Protein AF-A0A9X3EPR6-F1 (afdb_monomer_lite)

Organism: NCBI:txid889268

pLDDT: mean 86.5, std 15.73, range [34.09, 97.94]

Radius of gyration: 26.08 Å; chains: 1; bounding box: 44×34×112 Å

Sequence (267 aa):
MKPEPVTHIPGYVLSVGNYILPTGVMHLASSHSVVRFTPPGGDPIALPASPARVALEPTTPPSPEVPNNQLTLRGSRLGGGRLVLRSPLFDTANNQIVVEPADNSAWDILVTSARITARIQPSVDFEGDFRTILPGIYGVSVQVSSQVDLPGGLSKTVTSRSNELAFAVTPFVTDNDPVGVVGDPVSVEVAPGSNLTDPALAGQIEVYVDGLAYEESGAVAPKTFVITDDEHITIRPHFGSGDAGNHPFRLIVRGAEAPPYWIEVAE

Secondary structure (DSSP, 8-state):
-PPPPP--------------------EEEEEEEEEEE--TTS--EEEEESS-EEE----SS--SSPPTTEEEEEEES-TT-EEEEE-TT--STTSEEE--TTT-GGG--EE-SSEEEEE--SEEEETTEEEE--SEEEEEEEEEEEEEEETTTEEEEEEEE---EEEEEE--EEEEPPP-STT--EEEEE-TT--TT-GGGTT-EEEEETTEEEEE-SS--TTEEEE-SSSEEEE--S--TTS-EEEEEEEEETTEEPPPEEEEE--

Structure (mmCIF, N/CA/C/O backbone):
data_AF-A0A9X3EPR6-F1
#
_entry.id   AF-A0A9X3EPR6-F1
#
loop_
_atom_site.group_PDB
_atom_site.id
_atom_site.type_symbol
_atom_site.label_atom_id
_atom_site.label_alt_id
_atom_site.label_comp_id
_atom_site.label_asym_id
_atom_site.label_entity_id
_atom_site.label_seq_id
_atom_site.pdbx_PDB_ins_code
_atom_site.Cartn_x
_atom_site.Cartn_y
_atom_site.Cartn_z
_atom_site.occupancy
_atom_site.B_iso_or_equiv
_atom_site.auth_seq_id
_atom_site.auth_comp_id
_atom_site.auth_asym_id
_atom_site.auth_atom_id
_atom_site.pdbx_PDB_model_num
ATOM 1 N N . MET A 1 1 ? 11.477 16.695 82.357 1.00 46.38 1 MET A N 1
ATOM 2 C CA . MET A 1 1 ? 10.870 16.925 81.028 1.00 46.38 1 MET A CA 1
ATOM 3 C C . MET A 1 1 ? 9.699 15.976 80.877 1.00 46.38 1 MET A C 1
ATOM 5 O O . MET A 1 1 ? 9.866 14.794 81.144 1.00 46.38 1 MET A O 1
ATOM 9 N N . LYS A 1 2 ? 8.516 16.500 80.555 1.00 44.97 2 LYS A N 1
ATOM 10 C CA . LYS A 1 2 ? 7.290 15.720 80.343 1.00 44.97 2 LYS A CA 1
ATOM 11 C C . LYS A 1 2 ? 7.140 15.500 78.824 1.00 44.97 2 LYS A C 1
ATOM 13 O O . LYS A 1 2 ? 7.386 16.468 78.109 1.00 44.97 2 LYS A O 1
ATOM 18 N N . PRO A 1 3 ? 6.803 14.295 78.326 1.00 57.66 3 PRO A N 1
ATOM 19 C CA . PRO A 1 3 ? 6.648 14.066 76.887 1.00 57.66 3 PRO A CA 1
ATOM 20 C C . PRO A 1 3 ? 5.480 14.882 76.316 1.00 57.66 3 PRO A C 1
ATOM 22 O O . PRO A 1 3 ? 4.448 15.013 76.979 1.00 57.66 3 PRO A O 1
ATOM 25 N N . GLU A 1 4 ? 5.642 15.421 75.107 1.00 56.22 4 GLU A N 1
ATOM 26 C CA . GLU A 1 4 ? 4.568 16.105 74.376 1.00 56.22 4 GLU A CA 1
ATOM 27 C C . GLU A 1 4 ? 3.460 15.124 73.944 1.00 56.22 4 GLU A C 1
ATOM 29 O O . GLU A 1 4 ? 3.750 13.960 73.645 1.00 56.22 4 GLU A O 1
ATOM 34 N N . PRO A 1 5 ? 2.185 15.557 73.916 1.00 53.69 5 PRO A N 1
ATOM 35 C CA . PRO A 1 5 ? 1.072 14.697 73.539 1.00 53.69 5 PRO A CA 1
ATOM 36 C C . PRO A 1 5 ? 1.025 14.463 72.022 1.00 53.69 5 PRO A C 1
ATOM 38 O O . PRO A 1 5 ? 1.155 15.386 71.219 1.00 53.69 5 PRO A O 1
ATOM 41 N N . VAL A 1 6 ? 0.781 13.209 71.635 1.00 51.31 6 VAL A N 1
ATOM 42 C CA . VAL A 1 6 ? 0.658 12.776 70.236 1.00 51.31 6 VAL A CA 1
ATOM 43 C C . VAL A 1 6 ? -0.596 13.398 69.612 1.00 51.31 6 VAL A C 1
ATOM 45 O O . VAL A 1 6 ? -1.703 13.169 70.093 1.00 51.31 6 VAL A O 1
ATOM 48 N N . THR A 1 7 ? -0.431 14.198 68.556 1.00 51.88 7 THR A N 1
ATOM 49 C CA . THR A 1 7 ? -1.494 15.057 67.992 1.00 51.88 7 THR A CA 1
ATOM 50 C C . THR A 1 7 ? -2.226 14.462 66.787 1.00 51.88 7 THR A C 1
ATOM 52 O O . THR A 1 7 ? -3.211 15.042 66.340 1.00 51.88 7 THR A O 1
ATOM 55 N N . HIS A 1 8 ? -1.811 13.302 66.269 1.00 40.84 8 HIS A N 1
ATOM 56 C CA . HIS A 1 8 ? -2.464 12.681 65.114 1.00 40.84 8 HIS A CA 1
ATOM 57 C C . HIS A 1 8 ? -2.486 11.154 65.209 1.00 40.84 8 HIS A C 1
ATOM 59 O O . HIS A 1 8 ? -1.453 10.505 65.350 1.00 40.84 8 HIS A O 1
ATOM 65 N N . ILE A 1 9 ? -3.688 10.591 65.084 1.00 47.53 9 ILE A N 1
ATOM 66 C CA . ILE A 1 9 ? -3.913 9.180 64.771 1.00 47.53 9 ILE A CA 1
ATOM 67 C C . ILE A 1 9 ? -4.003 9.105 63.240 1.00 47.53 9 ILE A C 1
ATOM 69 O O . ILE A 1 9 ? -4.878 9.766 62.675 1.00 47.53 9 ILE A O 1
ATOM 73 N N . PRO A 1 10 ? -3.138 8.355 62.534 1.00 42.28 10 PRO A N 1
ATOM 74 C CA . PRO A 1 10 ? -3.348 8.109 61.117 1.00 42.28 10 PRO A CA 1
ATOM 75 C C . PRO A 1 10 ? -4.635 7.294 60.956 1.00 42.28 10 PRO A C 1
ATOM 77 O O . PRO A 1 10 ? -4.745 6.173 61.450 1.00 42.28 10 PRO A O 1
ATOM 80 N N . GLY A 1 11 ? -5.634 7.900 60.314 1.00 38.19 11 GLY A N 1
ATOM 81 C CA . GLY A 1 11 ? -6.899 7.250 60.002 1.00 38.19 11 GLY A CA 1
ATOM 82 C C . GLY A 1 11 ? -6.664 6.017 59.136 1.00 38.19 11 GLY A C 1
ATOM 83 O O . GLY A 1 11 ? -5.928 6.061 58.150 1.00 38.19 11 GLY A O 1
ATOM 84 N N . TYR A 1 12 ? -7.291 4.907 59.513 1.00 38.50 12 TYR A N 1
ATOM 85 C CA . TYR A 1 12 ? -7.296 3.692 58.712 1.00 38.50 12 TYR A CA 1
ATOM 86 C C . TYR A 1 12 ? -7.966 3.978 57.362 1.00 38.50 12 TYR A C 1
ATOM 88 O O . TYR A 1 12 ? -9.132 4.370 57.308 1.00 38.50 12 TYR A O 1
ATOM 96 N N . VAL A 1 13 ? -7.238 3.776 56.264 1.00 38.69 13 VAL A N 1
ATOM 97 C CA . VAL A 1 13 ? -7.816 3.748 54.915 1.00 38.69 13 VAL A CA 1
ATOM 98 C C . VAL A 1 13 ? -8.699 2.499 54.829 1.00 38.69 13 VAL A C 1
ATOM 100 O O . VAL A 1 13 ? -8.196 1.387 54.704 1.00 38.69 13 VAL A O 1
ATOM 103 N N . LEU A 1 14 ? -10.018 2.672 54.958 1.00 42.88 14 LEU A N 1
ATOM 104 C CA . LEU A 1 14 ? -10.984 1.572 55.111 1.00 42.88 14 LEU A CA 1
ATOM 105 C C . LEU A 1 14 ? -11.458 0.911 53.807 1.00 42.88 14 LEU A C 1
ATOM 107 O O . LEU A 1 14 ? -12.239 -0.030 53.868 1.00 42.88 14 LEU A O 1
ATOM 111 N N . SER A 1 15 ? -10.962 1.314 52.639 1.00 34.09 15 SER A N 1
ATOM 112 C CA . SER A 1 15 ? -11.024 0.474 51.438 1.00 34.09 15 SER A CA 1
ATOM 113 C C . SER A 1 15 ? -10.165 1.068 50.331 1.00 34.09 15 SER A C 1
ATOM 115 O O . SER A 1 15 ? -10.449 2.160 49.842 1.00 34.09 15 SER A O 1
ATOM 117 N N . VAL A 1 16 ? -9.167 0.321 49.869 1.00 40.91 16 VAL A N 1
ATOM 118 C CA . VAL A 1 16 ? -8.687 0.459 48.493 1.00 40.91 16 VAL A CA 1
ATOM 119 C C . VAL A 1 16 ? -9.461 -0.581 47.697 1.00 40.91 16 VAL A C 1
ATOM 121 O O . VAL A 1 16 ? -9.129 -1.765 47.711 1.00 40.91 16 VAL A O 1
ATOM 124 N N . GLY A 1 17 ? -10.555 -0.157 47.066 1.00 34.41 17 GLY A N 1
ATOM 125 C CA . GLY A 1 17 ? -11.250 -0.987 46.091 1.00 34.41 17 GLY A CA 1
ATOM 126 C C . GLY A 1 17 ? -10.372 -1.124 44.855 1.00 34.41 17 GLY A C 1
ATOM 127 O O . GLY A 1 17 ? -10.450 -0.299 43.951 1.00 34.41 17 GLY A O 1
ATOM 128 N N . ASN A 1 18 ? -9.513 -2.141 44.821 1.00 34.72 18 ASN A N 1
ATOM 129 C CA . ASN A 1 18 ? -8.855 -2.546 43.587 1.00 34.72 18 ASN A CA 1
ATOM 130 C C . ASN A 1 18 ? -9.886 -3.287 42.734 1.00 34.72 18 ASN A C 1
ATOM 132 O O . ASN A 1 18 ? -10.075 -4.496 42.852 1.00 34.72 18 ASN A O 1
ATOM 136 N N . TYR A 1 19 ? -10.589 -2.537 41.890 1.00 37.09 19 TYR A N 1
ATOM 137 C CA . TYR A 1 19 ? -11.461 -3.104 40.873 1.00 37.09 19 TYR A CA 1
ATOM 138 C C . TYR A 1 19 ? -10.595 -3.595 39.714 1.00 37.09 19 TYR A C 1
ATOM 140 O O . TYR A 1 19 ? -10.314 -2.865 38.767 1.00 37.09 19 TYR A O 1
ATOM 148 N N . ILE A 1 20 ? -10.147 -4.846 39.799 1.00 43.50 20 ILE A N 1
ATOM 149 C CA . ILE A 1 20 ? -9.649 -5.563 38.627 1.00 43.50 20 ILE A CA 1
ATOM 150 C C . ILE A 1 20 ? -10.895 -6.045 37.890 1.00 43.50 20 ILE A C 1
ATOM 152 O O . ILE A 1 20 ? -11.511 -7.025 38.294 1.00 43.50 20 ILE A O 1
ATOM 156 N N . LEU A 1 21 ? -11.299 -5.328 36.844 1.00 43.00 21 LEU A N 1
ATOM 157 C CA . LEU A 1 21 ? -12.261 -5.825 35.864 1.00 43.00 21 LEU A CA 1
ATOM 158 C C . LEU A 1 21 ? -11.505 -6.809 34.961 1.00 43.00 21 LEU A C 1
ATOM 160 O O . LEU A 1 21 ? -10.683 -6.363 34.160 1.00 43.00 21 LEU A O 1
ATOM 164 N N . PRO A 1 22 ? -11.735 -8.133 35.041 1.00 45.69 22 PRO A N 1
ATOM 165 C CA . PRO A 1 22 ? -11.139 -9.069 34.109 1.00 45.69 22 PRO A CA 1
ATOM 166 C C . PRO A 1 22 ? -12.012 -9.090 32.851 1.00 45.69 22 PRO A C 1
ATOM 168 O O . PRO A 1 22 ? -12.604 -10.105 32.484 1.00 45.69 22 PRO A O 1
ATOM 171 N N . THR A 1 23 ? -12.123 -7.954 32.165 1.00 50.91 23 THR A N 1
ATOM 172 C CA . THR A 1 23 ? -12.512 -7.969 30.760 1.00 50.91 23 THR A CA 1
ATOM 173 C C . THR A 1 23 ? -11.327 -8.569 30.022 1.00 50.91 23 THR A C 1
ATOM 175 O O . THR A 1 23 ? -10.346 -7.897 29.729 1.00 50.91 23 THR A O 1
ATOM 178 N N . GLY A 1 24 ? -11.363 -9.891 29.821 1.00 60.66 24 GLY A N 1
ATOM 179 C CA . GLY A 1 24 ? -10.342 -10.605 29.049 1.00 60.66 24 GLY A CA 1
ATOM 180 C C . GLY A 1 24 ? -9.960 -9.805 27.804 1.00 60.66 24 GLY A C 1
ATOM 181 O O . GLY A 1 24 ? -10.825 -9.269 27.107 1.00 60.66 24 GLY A O 1
ATOM 182 N N . VAL A 1 25 ? -8.653 -9.646 27.658 1.00 77.88 25 VAL A N 1
ATOM 183 C CA . VAL A 1 25 ? -8.024 -8.564 26.909 1.00 77.88 25 VAL A CA 1
ATOM 184 C C . VAL A 1 25 ? -8.280 -8.744 25.417 1.00 77.88 25 VAL A C 1
ATOM 186 O O . VAL A 1 25 ? -8.273 -9.870 24.917 1.00 77.88 25 VAL A O 1
ATOM 189 N N . MET A 1 26 ? -8.519 -7.642 24.705 1.00 89.56 26 MET A N 1
ATOM 190 C CA . MET A 1 26 ? -8.584 -7.667 23.244 1.00 89.56 26 MET A CA 1
ATOM 191 C C . MET A 1 26 ? -7.279 -8.219 22.682 1.00 89.56 26 MET A C 1
ATOM 193 O O . MET A 1 26 ? -6.197 -7.778 23.074 1.00 89.56 26 MET A O 1
ATOM 197 N N . HIS A 1 27 ? -7.373 -9.153 21.743 1.00 92.38 27 HIS A N 1
ATOM 198 C CA . HIS A 1 27 ? -6.190 -9.790 21.183 1.00 92.38 27 HIS A CA 1
ATOM 199 C C . HIS A 1 27 ? -6.305 -9.917 19.673 1.00 92.38 27 HIS A C 1
ATOM 201 O O . HIS A 1 27 ? -7.268 -10.495 19.169 1.00 92.38 27 HIS A O 1
ATOM 207 N N . LEU A 1 28 ? -5.300 -9.408 18.967 1.00 94.38 28 LEU A N 1
ATOM 208 C CA . LEU A 1 28 ? -5.100 -9.653 17.549 1.00 94.38 28 LEU A CA 1
ATOM 209 C C . LEU A 1 28 ? -4.194 -10.872 17.383 1.00 94.38 28 LEU A C 1
ATOM 211 O O . LEU A 1 28 ? -3.052 -10.867 17.835 1.00 94.38 28 LEU A O 1
ATOM 215 N N . ALA A 1 29 ? -4.703 -11.900 16.712 1.00 93.31 29 ALA A N 1
ATOM 216 C CA . ALA A 1 29 ? -3.974 -13.136 16.460 1.00 93.31 29 ALA A CA 1
ATOM 217 C C . ALA A 1 29 ? -3.156 -13.072 15.162 1.00 93.31 29 ALA A C 1
ATOM 219 O O . ALA A 1 29 ? -2.089 -13.668 15.080 1.00 93.31 29 ALA A O 1
ATOM 220 N N . SER A 1 30 ? -3.671 -12.406 14.122 1.00 92.75 30 SER A N 1
ATOM 221 C CA . SER A 1 30 ? -3.019 -12.367 12.801 1.00 92.75 30 SER A CA 1
ATOM 222 C C . SER A 1 30 ? -3.568 -11.271 11.884 1.00 92.75 30 SER A C 1
ATOM 224 O O . SER A 1 30 ? -4.735 -10.877 11.995 1.00 92.75 30 SER A O 1
ATOM 226 N N . SER A 1 31 ? -2.727 -10.826 10.946 1.00 96.69 31 SER A N 1
ATOM 227 C CA . SER A 1 31 ? -3.073 -9.948 9.826 1.00 96.69 31 SER A CA 1
ATOM 228 C C . SER A 1 31 ? -3.009 -10.744 8.521 1.00 96.69 31 SER A C 1
ATOM 230 O O . SER A 1 31 ? -2.062 -11.486 8.281 1.00 96.69 31 SER A O 1
ATOM 232 N N . HIS A 1 32 ? -4.045 -10.618 7.697 1.00 95.38 32 HIS A N 1
ATOM 233 C CA . HIS A 1 32 ? -4.184 -11.318 6.426 1.00 95.38 32 HIS A CA 1
ATOM 234 C C . HIS A 1 32 ? -4.584 -10.355 5.311 1.00 95.38 32 HIS A C 1
ATOM 236 O O . HIS A 1 32 ? -5.388 -9.449 5.530 1.00 95.38 32 HIS A O 1
ATOM 242 N N . SER A 1 33 ? -4.091 -10.611 4.109 1.00 94.25 33 SER A N 1
ATOM 243 C CA . SER A 1 33 ? -4.608 -10.042 2.863 1.00 94.25 33 SER A CA 1
ATOM 244 C C . SER A 1 33 ? -4.544 -11.095 1.757 1.00 94.25 33 SER A C 1
ATOM 246 O O . SER A 1 33 ? -4.167 -12.249 1.995 1.00 94.25 33 SER A O 1
ATOM 248 N N . VAL A 1 34 ? -4.939 -10.707 0.549 1.00 91.88 34 VAL A N 1
ATOM 249 C CA . VAL A 1 34 ? -4.752 -11.510 -0.656 1.00 91.88 34 VAL A CA 1
ATOM 250 C C . VAL A 1 34 ? -4.030 -10.643 -1.677 1.00 91.88 34 VAL A C 1
ATOM 252 O O . VAL A 1 34 ? -4.483 -9.536 -1.946 1.00 91.88 34 VAL A O 1
ATOM 255 N N . VAL A 1 35 ? -2.922 -11.152 -2.212 1.00 90.88 35 VAL A N 1
ATOM 256 C CA . VAL A 1 35 ? -2.135 -10.522 -3.273 1.00 90.88 35 VAL A CA 1
ATOM 257 C C . VAL A 1 35 ? -2.545 -11.144 -4.600 1.00 90.88 35 VAL A C 1
ATOM 259 O O . VAL A 1 35 ? -2.424 -12.359 -4.774 1.00 90.88 35 VAL A O 1
ATOM 262 N N . ARG A 1 36 ? -3.036 -10.318 -5.520 1.00 89.50 36 ARG A N 1
ATOM 263 C CA . ARG A 1 36 ? -3.416 -10.707 -6.878 1.00 89.50 36 ARG A CA 1
ATOM 264 C C . ARG A 1 36 ? -2.485 -10.106 -7.900 1.00 89.50 36 ARG A C 1
ATOM 266 O O . ARG A 1 36 ? -2.084 -8.955 -7.759 1.00 89.50 36 AR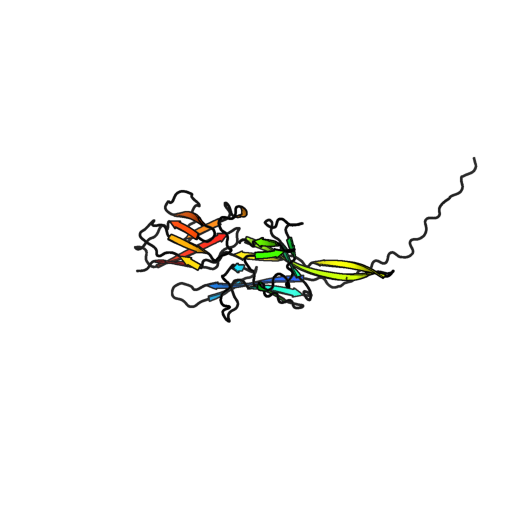G A O 1
ATOM 273 N N . PHE A 1 37 ? -2.201 -10.898 -8.918 1.00 88.88 37 PHE A N 1
ATOM 274 C CA . PHE A 1 37 ? -1.426 -10.510 -10.084 1.00 88.88 37 PHE A CA 1
ATOM 275 C C . PHE A 1 37 ? -1.738 -11.472 -11.231 1.00 88.88 37 PHE A C 1
ATOM 277 O O . PHE A 1 37 ? -2.209 -12.591 -11.004 1.00 88.88 37 PHE A O 1
ATOM 284 N N . THR A 1 38 ? -1.433 -11.051 -12.451 1.00 89.12 38 THR A N 1
ATOM 285 C CA . THR A 1 38 ? -1.567 -11.883 -13.647 1.00 89.12 38 THR A CA 1
ATOM 286 C C . THR A 1 38 ? -0.167 -12.249 -14.126 1.00 89.12 38 THR A C 1
ATOM 288 O O . THR A 1 38 ? 0.596 -11.347 -14.463 1.00 89.12 38 THR A O 1
ATOM 291 N N . PRO A 1 39 ? 0.226 -13.535 -14.103 1.00 89.50 39 PRO A N 1
ATOM 292 C CA . PRO A 1 39 ? 1.483 -13.950 -14.698 1.00 89.50 39 PRO A CA 1
ATOM 293 C C . PRO A 1 39 ? 1.408 -13.832 -16.229 1.00 89.50 39 PRO A C 1
ATOM 295 O O . PRO A 1 39 ? 0.321 -13.968 -16.800 1.00 89.50 39 PRO A O 1
ATOM 298 N N . PRO A 1 40 ? 2.546 -13.671 -16.916 1.00 87.69 40 PRO A N 1
ATOM 299 C CA . PRO A 1 40 ? 2.552 -13.539 -18.363 1.00 87.69 40 PRO A CA 1
ATOM 300 C C . PRO A 1 40 ? 1.973 -14.776 -19.047 1.00 87.69 40 PRO A C 1
ATOM 302 O O . PRO A 1 40 ? 2.349 -15.909 -18.730 1.00 87.69 40 PRO A O 1
ATOM 305 N N . GLY A 1 41 ? 1.044 -14.555 -19.978 1.00 85.56 41 GLY A N 1
ATOM 306 C CA . GLY A 1 41 ? 0.360 -15.622 -20.715 1.00 85.56 41 GLY A CA 1
ATOM 307 C C . GLY A 1 41 ? -0.525 -16.544 -19.863 1.00 85.56 41 GLY A C 1
ATOM 308 O O . GLY A 1 41 ? -0.901 -17.614 -20.342 1.00 85.56 41 GLY A O 1
ATOM 309 N N . GLY A 1 42 ? -0.840 -16.171 -18.616 1.00 87.25 42 GLY A N 1
ATOM 310 C CA . GLY A 1 42 ? -1.665 -16.964 -17.705 1.00 87.25 42 GLY A CA 1
ATOM 311 C C . GLY A 1 42 ? -2.889 -16.222 -17.170 1.00 87.25 42 GLY A C 1
ATOM 312 O O . GLY A 1 42 ? -3.088 -15.035 -17.415 1.00 87.25 42 GLY A O 1
ATOM 313 N N . ASP A 1 43 ? -3.712 -16.948 -16.416 1.00 88.88 43 ASP A N 1
ATOM 314 C CA . ASP A 1 43 ? -4.886 -16.391 -15.743 1.00 88.88 43 ASP A CA 1
ATOM 315 C C . ASP A 1 43 ? -4.500 -15.678 -14.433 1.00 88.88 43 ASP A C 1
ATOM 317 O O . ASP A 1 43 ? -3.513 -16.064 -13.797 1.00 88.88 43 ASP A O 1
ATOM 321 N N . PRO A 1 44 ? -5.291 -14.689 -13.970 1.00 87.25 44 PRO A N 1
ATOM 322 C CA . PRO A 1 44 ? -5.084 -14.040 -12.679 1.00 87.25 44 PRO A CA 1
ATOM 323 C C . PRO A 1 44 ? -4.959 -15.039 -11.518 1.00 87.25 44 PRO A C 1
ATOM 325 O O . PRO A 1 44 ? -5.785 -15.938 -11.342 1.00 87.25 44 PRO A O 1
ATOM 328 N N . ILE A 1 45 ? -3.936 -14.852 -10.682 1.00 87.88 45 ILE A N 1
ATOM 329 C CA . ILE A 1 45 ? -3.656 -15.678 -9.502 1.00 87.88 45 ILE A CA 1
ATOM 330 C C . ILE A 1 45 ? -3.923 -14.859 -8.239 1.00 87.88 45 ILE A C 1
ATOM 332 O O . ILE A 1 45 ? -3.594 -13.679 -8.167 1.00 87.88 45 ILE A O 1
ATOM 336 N N . ALA A 1 46 ? -4.476 -15.504 -7.210 1.00 88.69 46 ALA A N 1
ATOM 337 C CA . ALA A 1 46 ? -4.688 -14.922 -5.888 1.00 88.69 46 ALA A CA 1
ATOM 338 C C . ALA A 1 46 ? -3.927 -15.719 -4.816 1.00 88.69 46 ALA A C 1
ATOM 340 O O . ALA A 1 46 ? -4.224 -16.892 -4.579 1.00 88.69 46 ALA A O 1
ATOM 341 N N . LEU A 1 47 ? -2.970 -15.081 -4.138 1.00 88.81 47 LEU A N 1
ATOM 342 C CA . LEU A 1 47 ? -2.158 -15.698 -3.086 1.00 88.81 47 LEU A CA 1
ATOM 343 C C . LEU A 1 47 ? -2.474 -15.086 -1.711 1.00 88.81 47 LEU A C 1
ATOM 345 O O . LEU A 1 47 ? -2.429 -13.863 -1.562 1.00 88.81 47 LEU A O 1
ATOM 349 N N . PRO A 1 48 ? -2.778 -15.889 -0.674 1.00 91.88 48 PRO A N 1
ATOM 350 C CA . PRO A 1 48 ? -2.945 -15.365 0.678 1.00 91.88 48 PRO A CA 1
ATOM 351 C C . PRO A 1 48 ? -1.601 -14.886 1.247 1.00 91.88 48 PRO A C 1
ATOM 353 O O . PRO A 1 48 ? -0.585 -15.563 1.100 1.00 91.88 48 PRO A O 1
ATOM 356 N N . ALA A 1 49 ? -1.606 -13.756 1.958 1.00 89.62 49 ALA A N 1
ATOM 357 C CA . ALA A 1 49 ? -0.423 -13.203 2.620 1.00 89.62 49 ALA A CA 1
ATOM 358 C C . ALA A 1 49 ? -0.659 -13.004 4.127 1.00 89.62 49 ALA A C 1
ATOM 360 O O . ALA A 1 49 ? -1.695 -12.477 4.537 1.00 89.62 49 ALA A O 1
ATOM 361 N N . SER A 1 50 ? 0.313 -13.433 4.942 1.00 92.75 50 SER A N 1
ATOM 362 C CA . SER A 1 50 ? 0.385 -13.218 6.395 1.00 92.75 50 SER A CA 1
ATOM 363 C C . SER A 1 50 ? 1.864 -13.096 6.811 1.00 92.75 50 SER A C 1
ATOM 365 O O . SER A 1 50 ? 2.576 -14.097 6.708 1.00 92.75 50 SER A O 1
ATOM 367 N N . PRO A 1 51 ? 2.352 -11.936 7.299 1.00 94.25 51 PRO A N 1
ATOM 368 C CA . PRO A 1 51 ? 1.616 -10.691 7.537 1.00 94.25 51 PRO A CA 1
ATOM 369 C C . PRO A 1 51 ? 0.928 -10.138 6.286 1.00 94.25 51 PRO A C 1
ATOM 371 O O . PRO A 1 51 ? 1.348 -10.415 5.162 1.00 94.25 51 PRO A O 1
ATOM 374 N N . ALA A 1 52 ? -0.147 -9.378 6.484 1.00 95.50 52 ALA A N 1
ATOM 375 C CA . ALA A 1 52 ? -0.890 -8.788 5.375 1.00 95.50 52 ALA A CA 1
ATOM 376 C C . ALA A 1 52 ? 0.004 -7.870 4.522 1.00 95.50 52 ALA A C 1
ATOM 378 O O . ALA A 1 52 ? 0.778 -7.079 5.058 1.00 95.50 52 ALA A O 1
ATOM 379 N N . ARG A 1 53 ? -0.151 -7.964 3.202 1.00 95.12 53 ARG A N 1
ATOM 380 C CA . ARG A 1 53 ? 0.403 -7.066 2.179 1.00 95.12 53 ARG A CA 1
ATOM 381 C C . ARG A 1 53 ? -0.770 -6.457 1.421 1.00 95.12 53 ARG A C 1
ATOM 383 O O . ARG A 1 53 ? -1.440 -7.180 0.684 1.00 95.12 53 ARG A O 1
ATOM 390 N N . VAL A 1 54 ? -1.081 -5.194 1.682 1.00 94.81 54 VAL A N 1
ATOM 391 C CA . VAL A 1 54 ? -2.191 -4.482 1.037 1.00 94.81 54 VAL A CA 1
ATOM 392 C C . VAL A 1 54 ? -1.646 -3.470 0.046 1.00 94.81 54 VAL A C 1
ATOM 394 O O . VAL A 1 54 ? -0.866 -2.607 0.432 1.00 94.81 54 VAL A O 1
ATOM 397 N N . ALA A 1 55 ? -2.029 -3.584 -1.218 1.00 93.38 55 ALA A N 1
ATOM 398 C CA . ALA A 1 55 ? -1.558 -2.668 -2.249 1.00 93.38 55 ALA A CA 1
ATOM 399 C C . ALA A 1 55 ? -2.436 -1.417 -2.306 1.00 93.38 55 ALA A C 1
ATOM 401 O O . ALA A 1 55 ? -3.648 -1.520 -2.124 1.00 93.38 55 ALA A O 1
ATOM 402 N N . LEU A 1 56 ? -1.845 -0.256 -2.588 1.00 91.25 56 LEU A N 1
ATOM 403 C CA . LEU A 1 56 ? -2.575 0.984 -2.882 1.00 91.25 56 LEU A CA 1
ATOM 404 C C . LEU A 1 56 ? -3.169 0.943 -4.301 1.00 91.25 56 LEU A C 1
ATOM 406 O O . LEU A 1 56 ? -2.835 1.744 -5.160 1.00 91.25 56 LEU A O 1
ATOM 410 N N . GLU A 1 57 ? -4.018 -0.049 -4.558 1.00 83.75 57 GLU A N 1
ATOM 411 C CA . GLU A 1 57 ? -4.690 -0.257 -5.842 1.00 83.75 57 GLU A CA 1
ATOM 412 C C . GLU A 1 57 ? -5.792 0.805 -6.068 1.00 83.75 57 GLU A C 1
ATOM 414 O O . GLU A 1 57 ? -6.539 1.109 -5.126 1.00 83.75 57 GLU A O 1
ATOM 419 N N . PRO A 1 58 ? -5.956 1.346 -7.294 1.00 68.44 58 PRO A N 1
ATOM 420 C CA . PRO A 1 58 ? -7.028 2.289 -7.609 1.00 68.44 58 PRO A CA 1
ATOM 421 C C . PRO A 1 58 ? -8.401 1.634 -7.401 1.00 68.44 58 PRO A C 1
ATOM 423 O O . PRO A 1 58 ? -8.681 0.551 -7.908 1.00 68.44 58 PRO A O 1
ATOM 426 N N . THR A 1 59 ? -9.295 2.283 -6.655 1.00 62.66 59 THR A N 1
ATOM 427 C CA . THR A 1 59 ? -10.533 1.651 -6.154 1.00 62.66 59 THR A CA 1
ATOM 428 C C . THR A 1 59 ? -11.744 1.737 -7.091 1.00 62.66 59 THR A C 1
ATOM 430 O O . THR A 1 59 ? -12.885 1.573 -6.649 1.00 62.66 59 THR A O 1
ATOM 433 N N . THR A 1 60 ? -11.536 1.939 -8.394 1.00 54.75 60 THR A N 1
ATOM 434 C CA . THR A 1 60 ? -12.629 2.191 -9.348 1.00 54.75 60 THR A CA 1
ATOM 435 C C . THR A 1 60 ? -12.650 1.244 -10.548 1.00 54.75 60 THR A C 1
ATOM 437 O O . THR A 1 60 ? -11.680 1.234 -11.301 1.00 54.75 60 THR A O 1
ATOM 440 N N . PRO A 1 61 ? -13.788 0.565 -10.825 1.00 47.47 61 PRO A N 1
ATOM 441 C CA . PRO A 1 61 ? -14.925 0.260 -9.943 1.00 47.47 61 PRO A CA 1
ATOM 442 C C . PRO A 1 61 ? -14.626 -0.959 -9.049 1.00 47.47 61 PRO A C 1
ATOM 444 O O . PRO A 1 61 ? -13.716 -1.729 -9.350 1.00 47.47 61 PRO A O 1
ATOM 447 N N . PRO A 1 62 ? -15.407 -1.199 -7.978 1.00 43.25 62 PRO A N 1
ATOM 448 C CA . PRO A 1 62 ? -15.270 -2.416 -7.191 1.00 43.25 62 PRO A CA 1
ATOM 449 C C . PRO A 1 62 ? -15.564 -3.627 -8.081 1.00 43.25 62 PRO A C 1
ATOM 451 O O . PRO A 1 62 ? -16.716 -3.908 -8.414 1.00 43.25 62 PRO A O 1
ATOM 454 N N . SER A 1 63 ? -14.512 -4.350 -8.461 1.00 47.62 63 SER A N 1
ATOM 455 C CA . SER A 1 63 ? -14.649 -5.718 -8.944 1.00 47.62 63 SER A CA 1
ATOM 456 C C . SER A 1 63 ? -15.429 -6.523 -7.886 1.00 47.62 63 SER A C 1
ATOM 458 O O . SER A 1 63 ? -15.270 -6.266 -6.688 1.00 47.62 63 SER A O 1
ATOM 460 N N . PRO A 1 64 ? -16.283 -7.492 -8.269 1.00 48.41 64 PRO A N 1
ATOM 461 C CA . PRO A 1 64 ? -16.916 -8.416 -7.317 1.00 48.41 64 PRO A CA 1
ATOM 462 C C . PRO A 1 64 ? -15.896 -9.248 -6.513 1.00 48.41 64 PRO A C 1
ATOM 464 O O . PRO A 1 64 ? -16.265 -9.972 -5.587 1.00 48.41 64 PRO A O 1
ATOM 467 N N . GLU A 1 65 ? -14.617 -9.151 -6.862 1.00 63.19 65 GLU A N 1
ATOM 468 C CA . GLU A 1 65 ? -13.500 -9.799 -6.200 1.00 63.19 65 GLU A CA 1
ATOM 469 C C . GLU A 1 65 ? -12.960 -8.966 -5.024 1.00 63.19 65 GLU A C 1
ATOM 471 O O . GLU A 1 65 ? -13.018 -7.739 -5.002 1.00 63.19 65 GLU A O 1
ATOM 476 N N . VAL A 1 66 ? -12.424 -9.648 -4.007 1.00 65.50 66 VAL A N 1
ATOM 477 C CA . VAL A 1 66 ? -11.720 -8.996 -2.889 1.00 65.50 66 VAL A CA 1
ATOM 478 C C . VAL A 1 66 ? -10.540 -8.187 -3.459 1.00 65.50 66 VAL A C 1
ATOM 480 O O . VAL A 1 66 ? -9.718 -8.787 -4.138 1.00 65.50 66 VAL A O 1
ATOM 483 N N . PRO A 1 67 ? -10.412 -6.876 -3.206 1.00 80.88 67 PRO A N 1
ATOM 484 C CA . PRO A 1 67 ? -9.341 -6.061 -3.788 1.00 80.88 67 PRO A CA 1
ATOM 485 C C . PRO A 1 67 ? -7.982 -6.308 -3.114 1.00 80.88 67 PRO A C 1
ATOM 487 O O . PRO A 1 67 ? -7.919 -6.827 -1.990 1.00 80.88 67 PRO A O 1
ATOM 490 N N . ASN A 1 68 ? -6.884 -5.907 -3.766 1.00 87.62 68 ASN A N 1
ATOM 491 C CA . ASN A 1 68 ? -5.535 -6.014 -3.192 1.00 87.62 68 ASN A CA 1
ATOM 492 C C . ASN A 1 68 ? -5.321 -5.072 -2.003 1.00 87.62 68 ASN A C 1
ATOM 494 O O . ASN A 1 68 ? -4.408 -5.286 -1.206 1.00 87.62 68 ASN A O 1
ATOM 498 N N . ASN A 1 69 ? -6.185 -4.071 -1.827 1.00 91.12 69 ASN A N 1
ATOM 499 C CA . ASN A 1 69 ? -6.138 -3.146 -0.699 1.00 91.12 69 ASN A CA 1
ATOM 500 C C . ASN A 1 69 ? -6.898 -3.632 0.556 1.00 91.12 69 ASN A C 1
ATOM 502 O O . ASN A 1 69 ? -6.971 -2.908 1.552 1.00 91.12 69 ASN A O 1
ATOM 506 N N . GLN A 1 70 ? -7.471 -4.845 0.554 1.00 93.88 70 G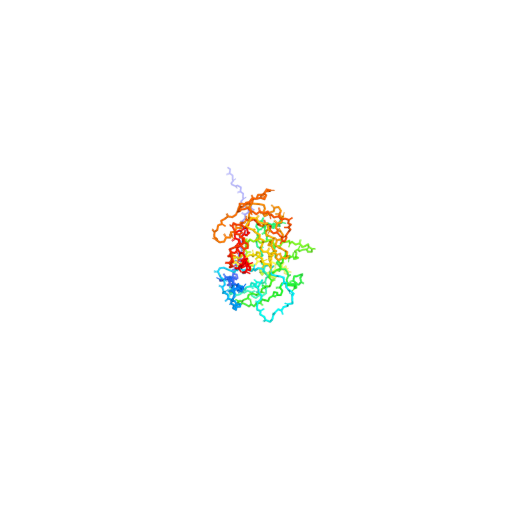LN A N 1
ATOM 507 C CA . GLN A 1 70 ? -8.243 -5.345 1.696 1.00 93.88 70 GLN A CA 1
ATOM 508 C C . GLN A 1 70 ? -7.359 -5.962 2.794 1.00 93.88 70 GLN A C 1
ATOM 510 O O . GLN A 1 70 ? -6.812 -7.060 2.657 1.00 93.88 70 GLN A O 1
ATOM 515 N N . LEU A 1 71 ? -7.332 -5.308 3.955 1.00 96.38 71 LEU A N 1
ATOM 516 C CA . LEU A 1 71 ? -6.789 -5.829 5.206 1.00 96.38 71 LEU A CA 1
ATOM 517 C C . LEU A 1 71 ? -7.853 -6.647 5.949 1.00 96.38 71 LEU A C 1
ATOM 519 O O . LEU A 1 71 ? -8.980 -6.201 6.156 1.00 96.38 71 LEU A O 1
ATOM 523 N N . THR A 1 72 ? -7.487 -7.840 6.414 1.00 97.00 72 THR A N 1
ATOM 524 C CA . THR A 1 72 ? -8.281 -8.646 7.348 1.00 97.00 72 THR A CA 1
ATOM 525 C C . THR A 1 72 ? -7.479 -8.929 8.613 1.00 97.00 72 THR A C 1
ATOM 527 O O . THR A 1 72 ? -6.473 -9.630 8.584 1.00 97.00 72 THR A O 1
ATOM 530 N N . LEU A 1 73 ? -7.975 -8.470 9.756 1.00 97.06 73 LEU A N 1
ATOM 531 C CA . LEU A 1 73 ? -7.444 -8.818 11.070 1.00 97.06 73 LEU A CA 1
ATOM 532 C C . LEU A 1 73 ? -8.318 -9.888 11.712 1.00 97.06 73 LEU A C 1
ATOM 534 O O . LEU A 1 73 ? -9.547 -9.801 11.673 1.00 97.06 73 LEU A O 1
ATOM 538 N N . ARG A 1 74 ? -7.692 -10.892 12.326 1.00 96.38 74 ARG A N 1
ATOM 539 C CA . ARG A 1 74 ? -8.382 -11.933 13.099 1.00 96.38 74 ARG A CA 1
ATOM 540 C C . ARG A 1 74 ? -7.933 -11.878 14.545 1.00 96.38 74 ARG A C 1
ATOM 542 O O . ARG A 1 74 ? -6.754 -11.676 14.826 1.00 96.38 74 ARG A O 1
ATOM 549 N N . GLY A 1 75 ? -8.862 -12.087 15.464 1.00 94.31 75 GLY A N 1
ATOM 550 C CA . GLY A 1 75 ? -8.583 -11.972 16.883 1.00 94.31 75 GLY A CA 1
ATOM 551 C C . GLY A 1 75 ? -9.758 -12.375 17.755 1.00 94.31 75 GLY A C 1
ATOM 552 O O . GLY A 1 75 ? -10.646 -13.111 17.333 1.00 94.31 75 GLY A O 1
ATOM 553 N N . SER A 1 76 ? -9.760 -11.883 18.987 1.00 92.25 76 SER A N 1
ATOM 554 C CA . SER A 1 76 ? -10.873 -12.059 19.910 1.00 92.25 76 SER A CA 1
ATOM 555 C C . SER A 1 76 ? -11.189 -10.763 20.647 1.00 92.25 76 SER A C 1
ATOM 557 O O . SER A 1 76 ? -10.300 -9.973 20.971 1.00 92.25 76 SER A O 1
ATOM 559 N N . ARG A 1 77 ? -12.487 -10.576 20.910 1.00 89.25 77 ARG A N 1
ATOM 560 C CA . ARG A 1 77 ? -13.067 -9.444 21.646 1.00 89.25 77 ARG A CA 1
ATOM 561 C C . ARG A 1 77 ? -12.815 -8.087 20.987 1.00 89.25 77 ARG A C 1
ATOM 563 O O . ARG A 1 77 ? -12.669 -7.090 21.672 1.00 89.25 77 ARG A O 1
ATOM 570 N N . LEU A 1 78 ? -12.815 -8.051 19.657 1.00 90.31 78 LEU A N 1
ATOM 571 C CA . LEU A 1 78 ? -12.563 -6.837 18.869 1.00 90.31 78 LEU A CA 1
ATOM 572 C C . LEU A 1 78 ? -13.807 -5.946 18.684 1.00 90.31 78 LEU A C 1
ATOM 574 O O . LEU A 1 78 ? -13.719 -4.878 18.086 1.00 90.31 78 LEU A O 1
ATOM 578 N N . GLY A 1 79 ? -14.975 -6.391 19.160 1.00 87.62 79 GLY A N 1
ATOM 579 C CA . GLY A 1 79 ? -16.256 -5.723 18.924 1.00 87.62 79 GLY A CA 1
ATOM 580 C C . GLY A 1 79 ? -16.289 -4.301 19.489 1.00 87.62 79 GLY A C 1
ATOM 581 O O . GLY A 1 79 ? -15.865 -4.077 20.619 1.00 87.62 79 GLY A O 1
ATOM 582 N N . GLY A 1 80 ? -16.797 -3.352 18.697 1.00 84.31 80 GLY A N 1
ATOM 583 C CA . GLY A 1 80 ? -16.836 -1.929 19.061 1.00 84.31 80 GLY A CA 1
ATOM 584 C C . GLY A 1 80 ? -15.468 -1.236 19.061 1.00 84.31 80 GLY A C 1
ATOM 585 O O . GLY A 1 80 ? -15.374 -0.078 19.462 1.00 84.31 80 GLY A O 1
ATOM 586 N N . GLY A 1 81 ? -14.408 -1.933 18.641 1.00 88.69 81 GLY A N 1
ATOM 587 C CA . GLY A 1 81 ? -13.064 -1.385 18.545 1.00 88.69 81 GLY A CA 1
ATOM 588 C C . GLY A 1 81 ? -12.841 -0.548 17.293 1.00 88.69 81 GLY A C 1
ATOM 589 O O . GLY A 1 81 ? -13.446 -0.776 16.249 1.00 88.69 81 GLY A O 1
ATOM 590 N N . ARG A 1 82 ? -11.923 0.407 17.411 1.00 93.81 82 ARG A N 1
ATOM 591 C CA . ARG A 1 82 ? -11.411 1.245 16.326 1.00 93.81 82 ARG A CA 1
ATOM 592 C C . ARG A 1 82 ? -10.013 0.789 15.950 1.00 93.81 82 ARG A C 1
ATOM 594 O O . ARG A 1 82 ? -9.244 0.375 16.823 1.00 93.81 82 ARG A O 1
ATOM 601 N N . LEU A 1 83 ? -9.685 0.870 14.666 1.00 96.25 83 LEU A N 1
ATOM 602 C CA . LEU A 1 83 ? -8.329 0.605 14.203 1.00 96.25 83 LEU A CA 1
ATOM 603 C C . LEU A 1 83 ? -7.402 1.721 14.677 1.00 96.25 83 LEU A C 1
ATOM 605 O O . LEU A 1 83 ? -7.745 2.899 14.621 1.00 96.25 83 LEU A O 1
ATOM 609 N N . VAL A 1 84 ? -6.219 1.338 15.134 1.00 96.81 84 VAL A N 1
ATOM 610 C CA . VAL A 1 84 ? -5.127 2.263 15.411 1.00 96.81 84 VAL A CA 1
ATOM 611 C C . VAL A 1 84 ? -3.957 1.868 14.539 1.00 96.81 84 VAL A C 1
ATOM 613 O O . VAL A 1 84 ? -3.421 0.767 14.686 1.00 96.81 84 VAL A O 1
ATOM 616 N N . LEU A 1 85 ? -3.570 2.769 13.648 1.00 97.69 85 LEU A N 1
ATOM 617 C CA . LEU A 1 85 ? -2.404 2.624 12.792 1.00 97.69 85 LEU A CA 1
ATOM 618 C C . LEU A 1 85 ? -1.207 3.278 13.459 1.00 97.69 85 LEU A C 1
ATOM 620 O O . LEU A 1 85 ? -1.343 4.324 14.088 1.00 97.69 85 LEU A O 1
ATOM 624 N N . ARG A 1 86 ? -0.033 2.681 13.292 1.00 97.00 86 ARG A N 1
ATOM 625 C CA . ARG A 1 86 ? 1.236 3.215 13.773 1.00 97.00 86 ARG A CA 1
ATOM 626 C C . ARG A 1 86 ? 2.259 3.202 12.652 1.00 97.00 86 ARG A C 1
ATOM 628 O O . ARG A 1 86 ? 2.449 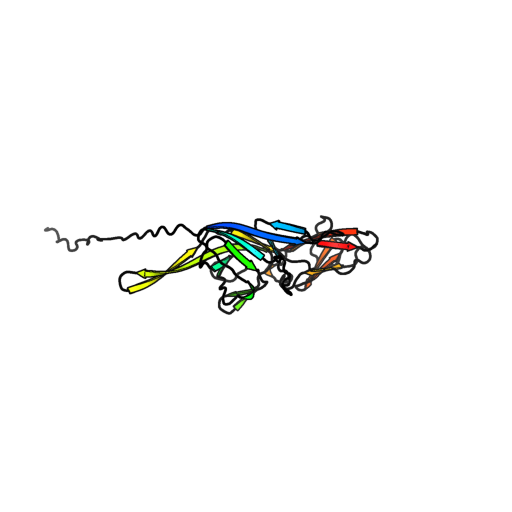2.183 11.994 1.00 97.00 86 ARG A O 1
ATOM 635 N N . SER A 1 87 ? 2.938 4.326 12.475 1.00 96.00 87 SER A N 1
ATOM 636 C CA . SER A 1 87 ? 4.030 4.473 11.519 1.00 96.00 87 SER A CA 1
ATOM 637 C C . SER A 1 87 ? 4.938 5.605 11.963 1.00 96.00 87 SER A C 1
ATOM 639 O O . SER A 1 87 ? 4.413 6.646 12.347 1.00 96.00 87 SER A O 1
ATOM 641 N N . PRO A 1 88 ? 6.272 5.469 11.862 1.00 92.69 88 PRO A N 1
ATOM 642 C CA . PRO A 1 88 ? 7.195 6.562 12.170 1.00 92.69 88 PRO A CA 1
ATOM 643 C C . PRO A 1 88 ? 6.988 7.810 11.296 1.00 92.69 88 PRO A C 1
ATOM 645 O O . PRO A 1 88 ? 7.538 8.852 11.624 1.00 92.69 88 PRO A O 1
ATOM 648 N N . LEU A 1 89 ? 6.213 7.711 10.208 1.00 92.69 89 LEU A N 1
ATOM 649 C CA . LEU A 1 89 ? 5.896 8.829 9.317 1.00 92.69 89 LEU A CA 1
ATOM 650 C C . LEU A 1 89 ? 4.719 9.689 9.796 1.00 92.69 89 LEU A C 1
ATOM 652 O O . LEU A 1 89 ? 4.471 10.751 9.236 1.00 92.69 89 LEU A O 1
ATOM 656 N N . PHE A 1 90 ? 3.964 9.243 10.802 1.00 94.44 90 PHE A N 1
ATOM 657 C CA . PHE A 1 90 ? 2.849 10.028 11.318 1.00 94.44 90 PHE A CA 1
ATOM 658 C C . PHE A 1 90 ? 3.340 11.097 12.288 1.00 94.44 90 PHE A C 1
ATOM 660 O O . PHE A 1 90 ? 3.767 10.771 13.393 1.00 94.44 90 PHE A O 1
ATOM 667 N N . ASP A 1 91 ? 3.172 12.365 11.917 1.00 90.25 91 ASP A N 1
ATOM 668 C CA . ASP A 1 91 ? 3.407 13.513 12.798 1.00 90.25 91 ASP A CA 1
ATOM 669 C C . ASP A 1 91 ? 2.236 13.697 13.782 1.00 90.25 91 ASP A C 1
ATOM 671 O O . ASP A 1 91 ? 1.371 14.558 13.644 1.00 90.25 91 ASP A O 1
ATOM 675 N N . THR A 1 92 ? 2.129 12.768 14.731 1.00 91.31 92 THR A N 1
ATOM 676 C CA . THR A 1 92 ? 1.054 12.696 15.732 1.00 91.31 92 THR A CA 1
ATOM 677 C C . THR A 1 92 ? 1.619 12.241 17.073 1.00 91.31 92 THR A C 1
ATOM 679 O O . THR A 1 92 ? 2.710 11.671 17.158 1.00 91.31 92 THR A O 1
ATOM 682 N N . ALA A 1 93 ? 0.859 12.425 18.154 1.00 87.31 93 ALA A N 1
ATOM 683 C CA . ALA A 1 93 ? 1.266 11.940 19.467 1.00 87.31 93 ALA A CA 1
ATOM 684 C C . ALA A 1 93 ? 1.455 10.409 19.465 1.00 87.31 93 ALA A C 1
ATOM 686 O O . ALA A 1 93 ? 0.489 9.647 19.392 1.00 87.31 93 ALA A O 1
ATOM 687 N N . ASN A 1 94 ? 2.699 9.955 19.646 1.00 88.50 94 ASN A N 1
ATOM 688 C CA . ASN A 1 94 ? 3.116 8.545 19.585 1.00 88.50 94 ASN A CA 1
ATOM 689 C C . ASN A 1 94 ? 3.050 7.909 18.188 1.00 88.50 94 ASN A C 1
ATOM 691 O O . ASN A 1 94 ? 2.950 6.679 18.098 1.00 88.50 94 ASN A O 1
ATOM 695 N N . ASN A 1 95 ? 3.121 8.717 17.125 1.00 95.38 95 ASN A N 1
ATOM 696 C CA . ASN A 1 95 ? 3.219 8.246 15.745 1.00 95.38 95 ASN A CA 1
ATOM 697 C C . ASN A 1 95 ? 2.062 7.304 15.369 1.00 95.38 95 ASN A C 1
ATOM 699 O O . ASN A 1 95 ? 2.268 6.230 14.793 1.00 95.38 95 ASN A O 1
ATOM 703 N N . GLN A 1 96 ? 0.843 7.661 15.784 1.00 95.56 96 GLN A N 1
ATOM 704 C CA . GLN A 1 96 ? -0.335 6.817 15.655 1.00 95.56 96 GLN A CA 1
ATOM 705 C C . GLN A 1 96 ? -1.579 7.605 15.250 1.00 95.56 96 GLN A C 1
ATOM 707 O O . GLN A 1 96 ? -1.810 8.718 15.712 1.00 95.56 96 GLN A O 1
ATOM 712 N N . ILE A 1 97 ? -2.436 6.950 14.480 1.00 96.19 97 ILE A N 1
ATOM 713 C CA . ILE A 1 97 ? -3.723 7.476 14.036 1.00 96.19 97 ILE A CA 1
ATOM 714 C C . ILE A 1 97 ? -4.807 6.511 14.499 1.00 96.19 97 ILE A C 1
ATOM 716 O O . ILE A 1 97 ? -4.741 5.314 14.214 1.00 96.19 97 ILE A O 1
ATOM 720 N N . VAL A 1 98 ? -5.796 7.021 15.233 1.00 95.38 98 VAL A N 1
ATOM 721 C CA . VAL A 1 98 ? -7.014 6.269 15.556 1.00 95.38 98 VAL A CA 1
ATOM 722 C C . VAL A 1 98 ? -8.011 6.537 14.441 1.00 95.38 98 VAL A C 1
ATOM 724 O O . VAL A 1 98 ? -8.471 7.662 14.289 1.00 95.38 98 VAL A O 1
ATOM 727 N N . VAL A 1 99 ? -8.333 5.510 13.663 1.00 95.88 99 VAL A N 1
ATOM 728 C CA . VAL A 1 99 ? -9.222 5.641 12.509 1.00 95.88 99 VAL A CA 1
ATOM 729 C C . VAL A 1 99 ? -10.667 5.648 12.994 1.00 95.88 99 VAL A C 1
ATOM 731 O O . VAL A 1 99 ? -11.138 4.660 13.565 1.00 95.88 99 VAL A O 1
ATOM 734 N N . GLU A 1 100 ? -11.368 6.757 12.769 1.00 94.25 100 GLU A N 1
ATOM 735 C CA . GLU A 1 100 ? -12.813 6.855 12.965 1.00 94.25 100 GLU A CA 1
ATOM 736 C C . GLU A 1 100 ? -13.528 6.387 11.686 1.00 94.25 100 GLU A C 1
ATOM 738 O O . GLU A 1 100 ? -13.372 7.022 10.640 1.00 94.25 100 GLU A O 1
ATOM 743 N N . PRO A 1 101 ? -14.317 5.292 11.724 1.00 92.69 101 PRO A N 1
ATOM 744 C CA . PRO A 1 101 ? -15.003 4.794 10.532 1.00 92.69 101 PRO A CA 1
ATOM 745 C C . PRO A 1 101 ? -15.999 5.783 9.916 1.00 92.69 101 PRO A C 1
ATOM 747 O O . PRO A 1 101 ? -16.235 5.720 8.713 1.00 92.69 101 PRO A O 1
ATOM 750 N N . ALA A 1 102 ? -16.583 6.679 10.720 1.00 92.38 102 ALA A N 1
ATOM 751 C CA . ALA A 1 102 ? -17.531 7.682 10.234 1.00 92.38 102 ALA A CA 1
ATOM 752 C C . ALA A 1 102 ? -16.869 8.692 9.279 1.00 92.38 102 ALA A C 1
ATOM 754 O O . ALA A 1 102 ? -17.440 9.003 8.236 1.00 92.38 102 ALA A O 1
ATOM 755 N N . ASP A 1 103 ? -15.649 9.122 9.602 1.00 94.50 103 ASP A N 1
ATOM 756 C CA . ASP A 1 103 ? -14.885 10.088 8.802 1.00 94.50 103 ASP A CA 1
ATOM 757 C C . ASP A 1 103 ? -14.139 9.397 7.645 1.00 94.50 103 ASP A C 1
ATOM 759 O O . ASP A 1 103 ? -13.831 9.998 6.621 1.00 94.50 103 ASP A O 1
ATOM 763 N N . ASN A 1 104 ? -13.918 8.084 7.759 1.00 94.19 104 ASN A N 1
ATOM 764 C CA . ASN A 1 104 ? -13.166 7.272 6.802 1.00 94.19 104 ASN A CA 1
ATOM 765 C C . ASN A 1 104 ? -14.054 6.246 6.080 1.00 94.19 104 ASN A C 1
ATOM 767 O O . ASN A 1 104 ? -13.696 5.076 5.950 1.00 94.19 104 ASN A O 1
ATOM 771 N N . SER A 1 105 ? -15.222 6.664 5.588 1.00 92.12 105 SER A N 1
ATOM 772 C CA . SER A 1 105 ? -16.200 5.754 4.961 1.00 92.12 105 SER A CA 1
ATOM 773 C C . SER A 1 105 ? -15.647 4.949 3.770 1.00 92.12 105 SER A C 1
ATOM 775 O O . SER A 1 105 ? -16.004 3.783 3.600 1.00 92.12 105 SER A O 1
ATOM 777 N N . ALA A 1 106 ? -14.709 5.514 2.997 1.00 89.62 106 ALA A N 1
ATOM 778 C CA . ALA A 1 106 ? -14.030 4.826 1.892 1.00 89.62 106 ALA A CA 1
ATOM 779 C C . ALA A 1 106 ? -13.188 3.615 2.342 1.00 89.62 106 ALA A C 1
ATOM 781 O O . ALA A 1 106 ? -12.859 2.747 1.530 1.00 89.62 106 ALA A O 1
ATOM 782 N N . TRP A 1 107 ? -12.843 3.536 3.630 1.00 92.62 107 TRP A N 1
ATOM 783 C CA . TRP A 1 107 ? -12.119 2.401 4.191 1.00 92.62 107 TRP A CA 1
ATOM 784 C C . TRP A 1 107 ? -13.009 1.181 4.449 1.00 92.62 107 TRP A C 1
ATOM 786 O O . TRP A 1 107 ? -12.475 0.122 4.770 1.00 92.62 107 TRP A O 1
ATOM 796 N N . ASP A 1 108 ? -14.338 1.297 4.322 1.00 92.31 108 ASP A N 1
ATOM 797 C CA . ASP A 1 108 ? -15.291 0.177 4.433 1.00 92.31 108 ASP A CA 1
ATOM 798 C C . ASP A 1 108 ? -14.994 -0.735 5.645 1.00 92.31 108 ASP A C 1
ATOM 800 O O . ASP A 1 108 ? -14.803 -1.953 5.541 1.00 92.31 108 ASP A O 1
ATOM 804 N N . ILE A 1 109 ? -14.824 -0.104 6.814 1.00 93.94 109 ILE A N 1
ATOM 805 C CA . ILE A 1 109 ? -14.350 -0.785 8.020 1.00 93.94 109 ILE A CA 1
ATOM 806 C C . ILE A 1 109 ? -15.503 -1.572 8.642 1.00 93.94 109 ILE A C 1
ATOM 808 O O . ILE A 1 109 ? -16.453 -1.000 9.175 1.00 93.94 109 ILE A O 1
ATOM 812 N N . LEU A 1 110 ? -15.378 -2.899 8.656 1.00 94.12 110 LEU A N 1
ATOM 813 C CA . LEU A 1 110 ? -16.334 -3.799 9.296 1.00 94.12 110 LEU A CA 1
ATOM 814 C C . LEU A 1 110 ? -15.693 -4.462 10.509 1.00 94.12 110 LEU A C 1
ATOM 816 O O . LEU A 1 110 ? -14.670 -5.139 10.397 1.00 94.12 110 LEU A O 1
ATOM 820 N N . VAL A 1 111 ? -16.325 -4.302 11.670 1.00 94.00 111 VAL A N 1
ATOM 821 C CA . VAL A 1 111 ? -15.828 -4.807 12.954 1.00 94.00 111 VAL A CA 1
ATOM 822 C C . VAL A 1 111 ? -16.805 -5.825 13.529 1.00 94.00 111 VAL A C 1
ATOM 824 O O . VAL A 1 111 ? -17.987 -5.555 13.720 1.00 94.00 111 VAL A O 1
ATOM 827 N N . THR A 1 112 ? -16.289 -7.001 13.865 1.00 94.06 112 THR A N 1
ATOM 828 C CA . THR A 1 112 ? -16.997 -8.047 14.612 1.00 94.06 112 THR A CA 1
ATOM 829 C C . THR A 1 112 ? -16.210 -8.394 15.874 1.00 94.06 112 THR A C 1
ATOM 831 O O . THR A 1 112 ? -15.103 -7.906 16.091 1.00 94.06 112 THR A O 1
ATOM 834 N N . SER A 1 113 ? -16.733 -9.285 16.713 1.00 91.44 113 SER A N 1
ATOM 835 C CA . SER A 1 113 ? -16.018 -9.737 17.911 1.00 91.44 113 SER A CA 1
ATOM 836 C C . SER A 1 113 ? -14.725 -10.512 17.616 1.00 91.44 113 SER A C 1
ATOM 838 O O . SER A 1 113 ? -13.865 -10.571 18.493 1.00 91.44 113 SER A O 1
ATOM 840 N N . ALA A 1 114 ? -14.562 -11.086 16.420 1.00 94.44 114 ALA A N 1
ATOM 841 C CA . ALA A 1 114 ? -13.422 -11.945 16.075 1.00 94.44 114 ALA A CA 1
ATOM 842 C C . ALA A 1 114 ? -12.644 -11.509 14.821 1.00 94.44 114 ALA A C 1
ATOM 844 O O . ALA A 1 114 ? -11.591 -12.069 14.508 1.00 94.44 114 ALA A O 1
ATOM 845 N N . ARG A 1 115 ? -13.158 -10.528 14.075 1.00 95.25 115 ARG A N 1
ATOM 846 C CA . ARG A 1 115 ? -12.607 -10.114 12.783 1.00 95.25 115 ARG A CA 1
ATOM 847 C C . ARG A 1 115 ? -12.824 -8.627 12.547 1.00 95.25 115 ARG A C 1
ATOM 849 O O . ARG A 1 115 ? -13.920 -8.137 12.811 1.00 95.25 115 ARG A O 1
ATOM 856 N N . ILE A 1 116 ? -11.817 -7.969 11.983 1.00 95.88 116 ILE A N 1
ATOM 857 C CA . ILE A 1 116 ? -11.940 -6.642 11.372 1.00 95.88 116 ILE A CA 1
ATOM 858 C C . ILE A 1 116 ? -11.546 -6.750 9.902 1.00 95.88 116 ILE A C 1
ATOM 860 O O . ILE A 1 116 ? -10.566 -7.424 9.581 1.00 95.88 116 ILE A O 1
ATOM 864 N N . THR A 1 117 ? -12.294 -6.110 9.012 1.00 95.94 117 THR A N 1
ATOM 865 C CA . THR A 1 117 ? -11.874 -5.882 7.625 1.00 95.94 117 THR A CA 1
ATOM 866 C C . THR A 1 117 ? -11.850 -4.395 7.331 1.00 95.94 117 THR A C 1
ATOM 868 O O . THR A 1 117 ? -12.713 -3.679 7.824 1.00 95.94 117 THR A O 1
ATOM 871 N N . ALA A 1 118 ? -10.875 -3.949 6.546 1.00 95.00 118 ALA A N 1
ATOM 872 C CA . ALA A 1 118 ? -10.769 -2.573 6.075 1.00 95.00 118 ALA A CA 1
ATOM 873 C C . ALA A 1 118 ? -10.141 -2.552 4.678 1.00 95.00 118 ALA A C 1
ATOM 875 O O . ALA A 1 118 ? -9.233 -3.338 4.404 1.00 95.00 118 ALA A O 1
ATOM 876 N N . ARG A 1 119 ? -10.607 -1.660 3.808 1.00 93.69 119 ARG A N 1
ATOM 877 C CA . ARG A 1 119 ? -9.964 -1.299 2.542 1.00 93.69 119 ARG A CA 1
ATOM 878 C C . ARG A 1 119 ? -9.007 -0.149 2.812 1.00 93.69 119 ARG A C 1
ATOM 880 O O . ARG A 1 119 ? -9.440 0.956 3.111 1.00 93.69 119 ARG A O 1
ATOM 887 N N . ILE A 1 120 ? -7.711 -0.414 2.769 1.00 94.38 120 ILE A N 1
ATOM 888 C CA . ILE A 1 120 ? -6.715 0.627 3.011 1.00 94.38 120 ILE A CA 1
ATOM 889 C C . ILE A 1 120 ? -6.739 1.610 1.839 1.00 94.38 120 ILE A C 1
ATOM 891 O O . ILE A 1 120 ? -6.755 1.196 0.681 1.00 94.38 120 ILE A O 1
ATOM 895 N N . GLN A 1 121 ? -6.771 2.903 2.153 1.00 93.00 121 GLN A N 1
ATOM 896 C CA . GLN A 1 121 ? -6.750 3.981 1.166 1.00 93.00 121 GLN A CA 1
ATOM 897 C C . GLN A 1 121 ? -5.430 4.759 1.257 1.00 93.00 121 GLN A C 1
ATOM 899 O O . GLN A 1 121 ? -4.797 4.747 2.318 1.00 93.00 121 GLN A O 1
ATOM 904 N N . PRO A 1 122 ? -5.046 5.495 0.198 1.00 93.00 122 PRO A N 1
ATOM 905 C CA . PRO A 1 122 ? -3.860 6.355 0.206 1.00 93.00 122 PRO A CA 1
ATOM 906 C C . PRO A 1 122 ? -3.909 7.512 1.210 1.00 93.00 122 PRO A C 1
ATOM 908 O O . PRO A 1 122 ? -2.900 8.169 1.450 1.00 93.00 122 PRO A O 1
ATOM 911 N N . SER A 1 123 ? -5.071 7.785 1.803 1.00 93.56 123 SER A N 1
ATOM 912 C CA . SER A 1 123 ? -5.241 8.819 2.817 1.00 93.56 123 SER A CA 1
ATOM 913 C C . SER A 1 123 ? -6.187 8.377 3.927 1.00 93.56 123 SER A C 1
ATOM 915 O O . SER A 1 123 ? -7.121 7.599 3.709 1.00 93.56 123 SER A O 1
ATOM 917 N N . VAL A 1 124 ? -5.973 8.932 5.114 1.00 95.00 124 VAL A N 1
ATOM 918 C CA . VAL A 1 124 ? -6.847 8.788 6.280 1.00 95.00 124 VAL A CA 1
ATOM 919 C C . VAL A 1 124 ? -7.213 10.175 6.802 1.00 95.00 124 VAL A C 1
ATOM 921 O O . VAL A 1 124 ? -6.337 11.031 6.923 1.00 95.00 124 VAL A O 1
ATOM 924 N N . ASP A 1 125 ? -8.492 10.404 7.085 1.00 95.19 125 ASP A N 1
ATOM 925 C CA . ASP A 1 125 ? -8.942 11.570 7.846 1.00 95.19 125 ASP A CA 1
ATOM 926 C C . ASP A 1 125 ? -8.664 11.314 9.330 1.00 95.19 125 ASP A C 1
ATOM 928 O O . ASP A 1 125 ? -9.100 10.303 9.902 1.00 95.19 125 ASP A O 1
ATOM 932 N N . PHE A 1 126 ? -7.895 12.213 9.934 1.00 94.56 126 PHE A N 1
ATOM 933 C CA . PHE A 1 126 ? -7.591 12.216 11.350 1.00 94.56 126 PHE A CA 1
ATOM 934 C C . PHE A 1 126 ? -7.809 13.617 11.921 1.00 94.56 126 PHE A C 1
ATOM 936 O O . PHE A 1 126 ? -7.057 14.543 11.626 1.00 94.56 126 PHE A O 1
ATOM 943 N N . GLU A 1 127 ? -8.828 13.744 12.774 1.00 90.81 127 GLU A N 1
ATOM 944 C CA . GLU A 1 127 ? -9.197 14.998 13.448 1.00 90.81 127 GLU A CA 1
ATOM 945 C C . GLU A 1 127 ? -9.548 16.147 12.477 1.00 90.81 127 GLU A C 1
ATOM 947 O O . GLU A 1 127 ? -9.392 17.318 12.819 1.00 90.81 127 GLU A O 1
ATOM 952 N N . GLY A 1 128 ? -10.071 15.822 11.286 1.00 90.56 128 GLY A N 1
ATOM 953 C CA . GLY A 1 128 ? -10.475 16.792 10.265 1.00 90.56 128 GLY A CA 1
ATOM 954 C C . GLY A 1 128 ? -9.371 17.158 9.272 1.00 90.56 128 GLY A C 1
ATOM 955 O O . GLY A 1 128 ? -9.615 17.960 8.370 1.00 90.56 128 GLY A O 1
ATOM 956 N N . ASP A 1 129 ? -8.182 16.564 9.412 1.00 92.12 129 ASP A N 1
ATOM 957 C CA . ASP A 1 129 ? -7.093 16.696 8.454 1.00 92.12 129 ASP A CA 1
ATOM 958 C C . ASP A 1 129 ? -6.799 15.368 7.750 1.00 92.12 129 ASP A C 1
ATOM 960 O O . ASP A 1 129 ? -6.693 14.309 8.374 1.00 92.12 129 ASP A O 1
ATOM 964 N N . PHE A 1 130 ? -6.508 15.437 6.451 1.00 92.12 130 PHE A N 1
ATOM 965 C CA . PHE A 1 130 ? -6.015 14.279 5.714 1.00 92.12 130 PHE A CA 1
ATOM 966 C C . PHE A 1 130 ? -4.530 14.023 5.992 1.00 92.12 130 PHE A C 1
ATOM 968 O O . PHE A 1 130 ? -3.690 14.929 5.988 1.00 92.12 130 PHE A O 1
ATOM 975 N N . ARG A 1 131 ? -4.200 12.751 6.214 1.00 93.56 131 ARG A N 1
ATOM 976 C CA . ARG A 1 131 ? -2.833 12.238 6.335 1.00 93.56 131 ARG A CA 1
ATOM 977 C C . ARG A 1 131 ? -2.589 11.205 5.242 1.00 93.56 131 ARG A C 1
ATOM 979 O O . ARG A 1 131 ? -3.387 10.283 5.078 1.00 93.56 131 ARG A O 1
ATOM 986 N N . THR A 1 132 ? -1.481 11.348 4.523 1.00 93.50 132 THR A N 1
ATOM 987 C CA . THR A 1 132 ? -1.079 10.410 3.469 1.00 93.50 132 THR A CA 1
ATOM 988 C C . THR A 1 132 ? -0.584 9.096 4.072 1.00 93.50 132 THR A C 1
ATOM 990 O O . THR A 1 132 ? 0.179 9.074 5.042 1.00 93.50 132 THR A O 1
ATOM 993 N N . ILE A 1 133 ? -1.015 7.983 3.488 1.00 95.25 133 ILE A N 1
ATOM 994 C CA . ILE A 1 133 ? -0.525 6.638 3.770 1.00 95.25 133 ILE A CA 1
ATOM 995 C C . ILE A 1 133 ? 0.456 6.267 2.661 1.00 95.25 133 ILE A C 1
ATOM 997 O O . ILE A 1 133 ? 0.055 5.858 1.578 1.00 95.25 133 ILE A O 1
ATOM 1001 N N . LEU A 1 134 ? 1.746 6.412 2.946 1.00 96.50 134 LEU A N 1
ATOM 1002 C CA . LEU A 1 134 ? 2.813 6.037 2.023 1.00 96.50 134 LEU A CA 1
ATOM 1003 C C . LEU A 1 134 ? 3.094 4.528 2.086 1.00 96.50 134 LEU A C 1
ATOM 1005 O O . LEU A 1 134 ? 2.877 3.903 3.129 1.00 96.50 134 LEU A O 1
ATOM 1009 N N . PRO A 1 135 ? 3.649 3.918 1.030 1.00 97.44 135 PRO A N 1
ATOM 1010 C CA . PRO A 1 135 ? 4.096 2.538 1.113 1.00 97.44 135 PRO A CA 1
ATOM 1011 C C . PRO A 1 135 ? 5.131 2.291 2.231 1.00 97.44 135 PRO A C 1
ATOM 1013 O O . PRO A 1 135 ? 5.960 3.139 2.588 1.00 97.44 135 PRO A O 1
ATOM 1016 N N . GLY A 1 136 ? 5.071 1.099 2.820 1.00 96.94 136 GLY A N 1
ATOM 1017 C CA . GLY A 1 136 ? 5.985 0.621 3.853 1.00 96.94 136 GLY A CA 1
ATOM 1018 C C . GLY A 1 136 ? 5.311 -0.258 4.904 1.00 96.94 136 GLY A C 1
ATOM 1019 O O . GLY A 1 136 ? 4.177 -0.713 4.752 1.00 96.94 136 GLY A O 1
ATOM 1020 N N . ILE A 1 137 ? 6.031 -0.516 5.995 1.00 96.19 137 ILE A N 1
ATOM 1021 C CA . ILE A 1 137 ? 5.553 -1.357 7.099 1.00 96.19 137 ILE A CA 1
ATOM 1022 C C . ILE A 1 137 ? 4.847 -0.513 8.165 1.00 96.19 137 ILE A C 1
ATOM 1024 O O . ILE A 1 137 ? 5.375 0.502 8.624 1.00 96.19 137 ILE A O 1
ATOM 1028 N N . TYR A 1 138 ? 3.671 -0.976 8.583 1.00 97.69 138 TYR A N 1
ATOM 1029 C CA . TYR A 1 138 ? 2.803 -0.340 9.568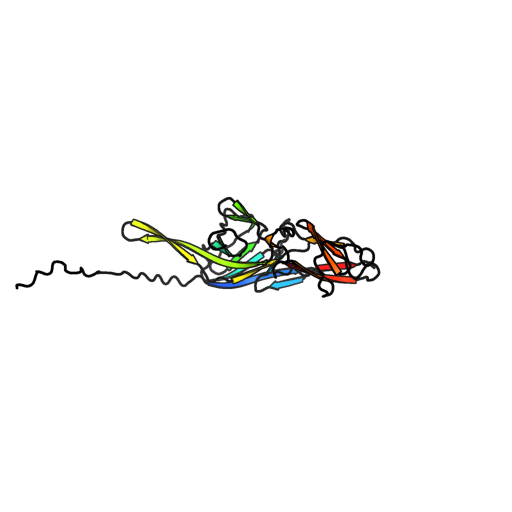 1.00 97.69 138 TYR A CA 1
ATOM 1030 C C . TYR A 1 138 ? 2.506 -1.286 10.729 1.00 97.69 138 TYR A C 1
ATOM 1032 O O . TYR A 1 138 ? 2.352 -2.498 10.557 1.00 97.69 138 TYR A O 1
ATOM 1040 N N . GLY A 1 139 ? 2.370 -0.707 11.919 1.00 97.75 139 GLY A N 1
ATOM 1041 C CA . GLY A 1 139 ? 1.751 -1.362 13.063 1.00 97.75 139 GLY A CA 1
ATOM 1042 C C . GLY A 1 139 ? 0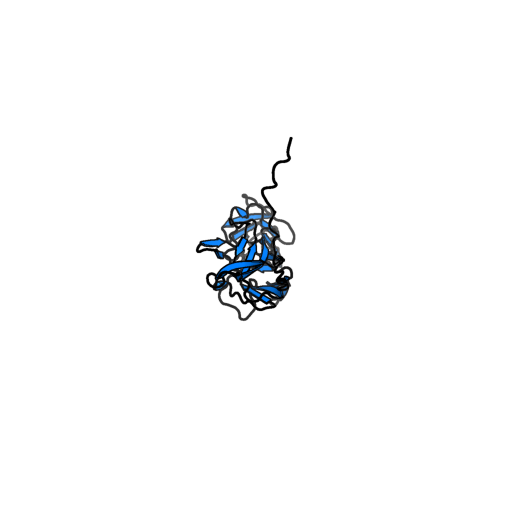.239 -1.151 13.038 1.00 97.75 139 GLY A C 1
ATOM 1043 O O . GLY A 1 139 ? -0.241 -0.065 12.711 1.00 97.75 139 GLY A O 1
ATOM 1044 N N . VAL A 1 140 ? -0.526 -2.173 13.409 1.00 97.62 140 VAL A N 1
ATOM 1045 C CA . VAL A 1 140 ? -1.973 -2.078 13.609 1.00 97.62 140 VAL A CA 1
ATOM 1046 C C . VAL A 1 140 ? -2.378 -2.683 14.943 1.00 97.62 140 VAL A C 1
ATOM 1048 O O . VAL A 1 140 ? -1.942 -3.770 15.322 1.00 97.62 140 VAL A O 1
ATOM 1051 N N . SER A 1 141 ? -3.234 -1.971 15.665 1.00 96.88 141 SER A N 1
ATOM 1052 C CA . SER A 1 141 ? -3.863 -2.435 16.901 1.00 96.88 141 SER A CA 1
ATOM 1053 C C . SER A 1 141 ? -5.335 -2.029 16.935 1.00 96.88 141 SER A C 1
ATOM 1055 O O . SER A 1 141 ? -5.807 -1.286 16.074 1.00 96.88 141 SER A O 1
ATOM 1057 N N . VAL A 1 142 ? -6.079 -2.542 17.912 1.00 95.44 142 VAL A N 1
ATOM 1058 C CA . VAL A 1 142 ? -7.490 -2.206 18.123 1.00 95.44 142 VAL A CA 1
ATOM 1059 C C . VAL A 1 142 ? -7.639 -1.510 19.462 1.00 95.44 142 VAL A C 1
ATOM 1061 O O . VAL A 1 142 ? -7.119 -1.983 20.474 1.00 95.44 142 VAL A O 1
ATOM 1064 N N . GLN A 1 143 ? -8.360 -0.393 19.467 1.00 94.31 143 GLN A N 1
ATOM 1065 C CA . GLN A 1 143 ? -8.641 0.398 20.656 1.00 94.31 143 GLN A CA 1
ATOM 1066 C C . GLN A 1 143 ? -10.144 0.462 20.919 1.00 94.31 143 GLN A C 1
ATOM 1068 O O . GLN A 1 143 ? -10.926 0.741 20.016 1.00 94.31 143 GLN A O 1
ATOM 1073 N N . VAL A 1 144 ? -10.541 0.251 22.171 1.00 90.06 144 VAL A N 1
ATOM 1074 C CA . VAL A 1 144 ? -11.916 0.437 22.648 1.00 90.06 144 VAL A CA 1
ATOM 1075 C C . VAL A 1 144 ? -11.885 1.461 23.768 1.00 90.06 144 VAL A C 1
ATOM 1077 O O . VAL A 1 144 ? -11.078 1.353 24.694 1.00 90.06 144 VAL A O 1
ATOM 1080 N N . SER A 1 145 ? -12.779 2.438 23.689 1.00 86.62 145 SER A N 1
ATOM 1081 C CA . SER A 1 145 ? -13.013 3.404 24.755 1.00 86.62 145 SER A CA 1
ATOM 1082 C C . SER A 1 145 ? -14.380 3.132 25.367 1.00 86.62 145 SER A C 1
ATOM 1084 O O . SER A 1 145 ? -15.387 3.100 24.667 1.00 86.62 145 SER A O 1
ATOM 1086 N N . SER A 1 146 ? -14.410 2.908 26.677 1.00 83.06 146 SER A N 1
ATOM 1087 C CA . SER A 1 146 ? -15.632 2.678 27.446 1.00 83.06 146 SER A CA 1
ATOM 1088 C C . SER A 1 146 ? -15.765 3.735 28.529 1.00 83.06 146 SER A C 1
ATOM 1090 O O . SER A 1 146 ? -14.803 3.999 29.252 1.00 83.06 146 SER A O 1
ATOM 1092 N N . GLN A 1 147 ? -16.954 4.306 28.676 1.00 83.81 147 GLN A N 1
ATOM 1093 C CA . GLN A 1 147 ? -17.272 5.170 29.804 1.00 83.81 147 GLN A CA 1
ATOM 1094 C C . GLN A 1 147 ? -17.648 4.295 31.003 1.00 83.81 147 GLN A C 1
ATOM 1096 O O . GLN A 1 147 ? -18.487 3.403 30.893 1.00 83.81 147 GLN A O 1
ATOM 1101 N N . VAL A 1 148 ? -16.976 4.508 32.129 1.00 82.88 148 VAL A N 1
ATOM 1102 C CA . VAL A 1 148 ? -17.213 3.793 33.382 1.00 82.88 148 VAL A CA 1
ATOM 1103 C C . VAL A 1 148 ? -17.719 4.795 34.403 1.00 82.88 148 VAL A C 1
ATOM 1105 O O . VAL A 1 148 ? -17.026 5.767 34.711 1.00 82.88 148 VAL A O 1
ATOM 1108 N N . ASP A 1 149 ? -18.909 4.548 34.938 1.00 86.38 149 ASP A N 1
ATOM 1109 C CA . ASP A 1 149 ? -19.446 5.337 36.038 1.00 86.38 149 ASP A CA 1
ATOM 1110 C C . ASP A 1 149 ? -18.725 4.975 37.339 1.00 86.38 149 ASP A C 1
ATOM 1112 O O . ASP A 1 149 ? -18.571 3.810 37.713 1.00 86.38 149 ASP A O 1
ATOM 1116 N N . LEU A 1 150 ? -18.247 6.003 38.023 1.00 83.38 150 LEU A N 1
ATOM 1117 C CA . LEU A 1 150 ? -17.570 5.934 39.303 1.00 83.38 150 LEU A CA 1
ATOM 1118 C C . LEU A 1 150 ? -18.552 6.286 40.432 1.00 83.38 150 LEU A C 1
ATOM 1120 O O . LEU A 1 150 ? -19.502 7.053 40.232 1.00 83.38 150 LEU A O 1
ATOM 1124 N N . PRO A 1 151 ? -18.311 5.781 41.656 1.00 82.38 151 PRO A N 1
ATOM 1125 C CA . PRO A 1 151 ? -19.061 6.207 42.830 1.00 82.38 151 PRO A CA 1
ATOM 1126 C C . PRO A 1 151 ? -19.055 7.737 42.968 1.00 82.38 151 PRO A C 1
ATOM 1128 O O . PRO A 1 151 ? -18.012 8.374 42.830 1.00 82.38 151 PRO A O 1
ATOM 1131 N N . GLY A 1 152 ? -20.222 8.323 43.243 1.00 83.75 152 GLY A N 1
ATOM 1132 C CA . GLY A 1 152 ? -20.399 9.780 43.311 1.00 83.75 152 GLY A CA 1
ATOM 1133 C C . GLY A 1 152 ? -20.920 10.431 42.025 1.00 83.75 152 GLY A C 1
ATOM 1134 O O . GLY A 1 152 ? -20.941 11.654 41.948 1.00 83.75 152 GLY A O 1
ATOM 1135 N N . GLY A 1 153 ? -21.349 9.644 41.030 1.00 81.31 153 GLY A N 1
ATOM 1136 C CA . GLY A 1 153 ? -21.961 10.159 39.794 1.00 81.31 153 GLY A CA 1
ATOM 1137 C C . GLY A 1 153 ? -20.959 10.743 38.794 1.00 81.31 153 GLY A C 1
ATOM 1138 O O . GLY A 1 153 ? -21.352 11.400 37.835 1.00 81.31 153 GLY A O 1
ATOM 1139 N N . LEU A 1 154 ? -19.664 10.517 39.019 1.00 81.69 154 LEU A N 1
ATOM 1140 C CA . LEU A 1 154 ? -18.610 10.850 38.066 1.00 81.69 154 LEU A CA 1
ATOM 1141 C C . LEU A 1 154 ? -18.538 9.756 37.005 1.00 81.69 154 LEU A C 1
ATOM 1143 O O . LEU A 1 154 ? -18.736 8.591 37.318 1.00 81.69 154 LEU A O 1
ATOM 1147 N N . SER A 1 155 ? -18.186 10.102 35.773 1.00 83.81 155 SER A N 1
ATOM 1148 C CA . SER A 1 155 ? -17.885 9.117 34.734 1.00 83.81 155 SER A CA 1
ATOM 1149 C C . SER A 1 155 ? -16.447 9.290 34.259 1.00 83.81 155 SER A C 1
ATOM 1151 O O . SER A 1 155 ? -15.914 10.401 34.220 1.00 83.81 155 SER A O 1
ATOM 1153 N N . LYS A 1 156 ? -15.782 8.179 33.943 1.00 85.62 156 LYS A N 1
ATOM 1154 C CA . LYS A 1 156 ? -14.408 8.161 33.442 1.00 85.62 156 LYS A CA 1
ATOM 1155 C C . LYS A 1 156 ? -14.328 7.333 32.174 1.00 85.62 156 LYS A C 1
ATOM 1157 O O . LYS A 1 156 ? -14.710 6.167 32.164 1.00 85.62 156 LYS A O 1
ATOM 1162 N N . THR A 1 157 ? -13.752 7.907 31.127 1.00 85.50 157 THR A N 1
ATOM 1163 C CA . THR A 1 157 ? -13.400 7.149 29.928 1.00 85.50 157 THR A CA 1
ATOM 1164 C C . THR A 1 157 ? -12.157 6.313 30.203 1.00 85.50 157 THR A C 1
ATOM 1166 O O . THR A 1 157 ? -11.102 6.831 30.575 1.00 85.50 157 THR A O 1
ATOM 1169 N N . VAL A 1 158 ? -12.288 5.003 30.033 1.00 85.38 158 VAL A N 1
ATOM 1170 C CA . VAL A 1 158 ? -11.190 4.042 30.078 1.00 85.38 158 VAL A CA 1
ATOM 1171 C C . VAL A 1 158 ? -10.927 3.577 28.658 1.00 85.38 158 VAL A C 1
ATOM 1173 O O . VAL A 1 158 ? -11.836 3.121 27.967 1.00 85.38 158 VAL A O 1
ATOM 1176 N N . THR A 1 159 ? -9.673 3.685 28.234 1.00 87.94 159 THR A N 1
ATOM 1177 C CA . THR A 1 159 ? -9.228 3.226 26.922 1.00 87.94 159 THR A CA 1
ATOM 1178 C C . THR A 1 159 ? -8.407 1.956 27.094 1.00 87.94 159 THR A C 1
ATOM 1180 O O . THR A 1 159 ? -7.429 1.939 27.839 1.00 87.94 159 THR A O 1
ATOM 1183 N N . SER A 1 160 ? -8.809 0.894 26.403 1.00 88.25 160 SER A N 1
ATOM 1184 C CA . SER A 1 160 ? -8.080 -0.371 26.314 1.00 88.25 160 SER A CA 1
ATOM 1185 C C . SER A 1 160 ? -7.565 -0.565 24.891 1.00 88.25 160 SER A C 1
ATOM 1187 O O . SER A 1 160 ? -8.221 -0.151 23.933 1.00 88.25 160 SER A O 1
ATOM 1189 N N . ARG A 1 161 ? -6.397 -1.195 24.745 1.00 91.81 161 ARG A N 1
ATOM 1190 C CA . ARG A 1 161 ? -5.762 -1.477 23.454 1.00 91.81 161 ARG A CA 1
ATOM 1191 C C . ARG A 1 161 ? -5.295 -2.930 23.394 1.00 91.81 161 ARG A C 1
ATOM 1193 O O . ARG A 1 161 ? -4.852 -3.474 24.403 1.00 91.81 161 ARG A O 1
ATOM 1200 N N . SER A 1 162 ? -5.406 -3.549 22.221 1.00 94.56 162 SER A N 1
ATOM 1201 C CA . SER A 1 162 ? -4.858 -4.882 21.952 1.00 94.56 162 SER A CA 1
ATOM 1202 C C . SER A 1 162 ? -3.328 -4.874 21.833 1.00 94.56 162 SER A C 1
ATOM 1204 O O . SER A 1 162 ? -2.688 -3.823 21.826 1.00 94.56 162 SER A O 1
ATOM 1206 N N . ASN A 1 163 ? -2.732 -6.055 21.646 1.00 93.94 163 ASN A N 1
ATOM 1207 C CA . ASN A 1 163 ? -1.394 -6.145 21.058 1.00 93.94 163 ASN A CA 1
ATOM 1208 C C . ASN A 1 163 ? -1.368 -5.540 19.643 1.00 93.94 163 ASN A C 1
ATOM 1210 O O . ASN A 1 163 ? -2.404 -5.408 18.986 1.00 93.94 163 ASN A O 1
ATOM 1214 N N . GLU A 1 164 ? -0.166 -5.199 19.193 1.00 95.44 164 GLU A N 1
ATOM 1215 C CA . GLU A 1 164 ? 0.105 -4.686 17.853 1.00 95.44 164 GLU A CA 1
ATOM 1216 C C . GLU A 1 164 ? 0.534 -5.831 16.926 1.00 95.44 164 GLU A C 1
ATOM 1218 O O . GLU A 1 164 ? 1.227 -6.757 17.357 1.00 95.44 164 GLU A O 1
ATOM 1223 N N . LEU A 1 165 ? 0.109 -5.775 15.666 1.00 95.75 165 LEU A N 1
ATOM 1224 C CA . LEU A 1 165 ? 0.587 -6.634 14.585 1.00 95.75 165 LEU A CA 1
ATOM 1225 C C . LEU A 1 165 ? 1.182 -5.780 13.471 1.00 95.75 165 LEU A C 1
ATOM 1227 O O . LEU A 1 165 ? 0.743 -4.656 13.254 1.00 95.75 165 LEU A O 1
ATOM 1231 N N . ALA A 1 166 ? 2.135 -6.337 12.730 1.00 96.19 166 ALA A N 1
ATOM 1232 C CA . ALA A 1 166 ? 2.649 -5.702 11.526 1.00 96.19 166 ALA A CA 1
ATOM 1233 C C . ALA A 1 166 ? 1.781 -6.035 10.301 1.00 96.19 166 ALA A C 1
ATOM 1235 O O . ALA A 1 166 ? 1.190 -7.119 10.200 1.00 96.19 166 ALA A O 1
ATOM 1236 N N . PHE A 1 167 ? 1.747 -5.111 9.350 1.00 97.50 167 PHE A N 1
ATOM 1237 C CA . PHE A 1 167 ? 1.330 -5.344 7.971 1.00 97.50 167 PHE A CA 1
ATOM 1238 C C . PHE A 1 167 ? 2.086 -4.393 7.036 1.00 97.50 167 PHE A C 1
ATOM 1240 O O . PHE A 1 167 ? 2.649 -3.395 7.482 1.00 97.50 167 PHE A O 1
ATOM 1247 N N . ALA A 1 168 ? 2.127 -4.716 5.750 1.00 97.56 168 ALA A N 1
ATOM 1248 C CA . ALA A 1 168 ? 2.750 -3.894 4.725 1.00 97.56 168 ALA A CA 1
ATOM 1249 C C . ALA A 1 168 ? 1.677 -3.204 3.883 1.00 97.56 168 ALA A C 1
ATOM 1251 O O . ALA A 1 168 ? 0.753 -3.871 3.416 1.00 97.56 168 ALA A O 1
ATOM 1252 N N . VAL A 1 169 ? 1.838 -1.903 3.662 1.00 97.56 169 VAL A N 1
ATOM 1253 C CA . VAL A 1 169 ? 1.174 -1.157 2.591 1.00 97.56 169 VAL A CA 1
ATOM 1254 C C . VAL A 1 169 ? 2.143 -1.116 1.418 1.00 97.56 169 VAL A C 1
ATOM 1256 O O . VAL A 1 169 ? 3.256 -0.623 1.568 1.00 97.56 169 VAL A O 1
ATOM 1259 N N . THR A 1 170 ? 1.777 -1.690 0.280 1.00 96.94 170 THR A N 1
ATOM 1260 C CA . THR A 1 170 ? 2.666 -1.833 -0.877 1.00 96.94 170 THR A CA 1
ATOM 1261 C C . THR A 1 170 ? 2.270 -0.835 -1.963 1.00 96.94 170 THR A C 1
ATOM 1263 O O . THR A 1 170 ? 1.082 -0.512 -2.080 1.00 96.94 170 THR A O 1
ATOM 1266 N N . PRO A 1 171 ? 3.217 -0.381 -2.802 1.00 96.00 171 PRO A N 1
ATOM 1267 C CA . PRO A 1 171 ? 2.833 0.244 -4.060 1.00 96.00 171 PRO A CA 1
ATOM 1268 C C . PRO A 1 171 ? 2.121 -0.791 -4.947 1.00 96.00 171 PRO A C 1
ATOM 1270 O O . PRO A 1 171 ? 2.115 -1.998 -4.657 1.00 96.00 171 PRO A O 1
ATOM 1273 N N . PHE A 1 172 ? 1.523 -0.315 -6.030 1.00 94.19 172 PHE A N 1
ATOM 1274 C CA . PHE A 1 172 ? 0.883 -1.150 -7.037 1.00 94.19 172 PHE A CA 1
ATOM 1275 C C . PHE A 1 172 ? 1.343 -0.677 -8.411 1.00 94.19 172 PH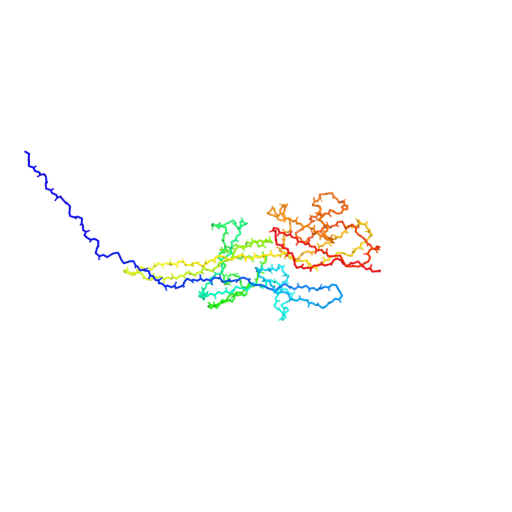E A C 1
ATOM 1277 O O . PHE A 1 172 ? 1.180 0.495 -8.709 1.00 94.19 172 PHE A O 1
ATOM 1284 N N . VAL A 1 173 ? 1.953 -1.550 -9.209 1.00 94.62 173 VAL A N 1
ATOM 1285 C CA . VAL A 1 173 ? 2.364 -1.213 -10.580 1.00 94.62 173 VAL A CA 1
ATOM 1286 C C . VAL A 1 173 ? 1.151 -1.396 -11.483 1.00 94.62 173 VAL A C 1
ATOM 1288 O O . VAL A 1 173 ? 0.510 -2.447 -11.418 1.00 94.62 173 VAL A O 1
ATOM 1291 N N . THR A 1 174 ? 0.806 -0.371 -12.258 1.00 92.12 174 THR A N 1
ATOM 1292 C CA . THR A 1 174 ? -0.389 -0.359 -13.111 1.00 92.12 174 THR A CA 1
ATOM 1293 C C . THR A 1 174 ? -0.057 -0.657 -14.562 1.00 92.12 174 THR A C 1
ATOM 1295 O O . THR A 1 174 ? -0.793 -1.423 -15.183 1.00 92.12 174 THR A O 1
ATOM 1298 N N . ASP A 1 175 ? 1.033 -0.090 -15.076 1.00 93.00 175 ASP A N 1
ATOM 1299 C CA . ASP A 1 175 ? 1.408 -0.210 -16.485 1.00 93.00 175 ASP A CA 1
ATOM 1300 C C . ASP A 1 175 ? 2.906 0.070 -16.710 1.00 93.00 175 ASP A C 1
ATOM 1302 O O . ASP A 1 175 ? 3.630 0.501 -15.805 1.00 93.00 175 ASP A O 1
ATOM 1306 N N . ASN A 1 176 ? 3.381 -0.153 -17.934 1.00 94.81 176 ASN A N 1
ATOM 1307 C CA . ASN A 1 176 ? 4.665 0.345 -18.410 1.00 94.81 176 ASN A CA 1
ATOM 1308 C C . ASN A 1 176 ? 4.623 0.714 -19.898 1.00 94.81 176 ASN A C 1
ATOM 1310 O O . ASN A 1 176 ? 3.918 0.100 -20.695 1.00 94.81 176 ASN A O 1
ATOM 1314 N N . ASP A 1 177 ? 5.479 1.653 -20.297 1.00 93.25 177 ASP A N 1
ATOM 1315 C CA . ASP A 1 177 ? 5.675 1.996 -21.704 1.00 93.25 177 ASP A CA 1
ATOM 1316 C C . ASP A 1 177 ? 6.191 0.791 -22.515 1.00 93.25 177 ASP A C 1
ATOM 1318 O O . ASP A 1 177 ? 6.927 -0.050 -21.982 1.00 93.25 177 ASP A O 1
ATOM 1322 N N . PRO A 1 178 ? 5.897 0.722 -23.827 1.00 89.12 178 PRO A N 1
ATOM 1323 C CA . PRO A 1 178 ? 6.498 -0.265 -24.715 1.00 89.12 178 PRO A CA 1
ATOM 1324 C C . PRO A 1 178 ? 8.029 -0.214 -24.686 1.00 89.12 178 PRO A C 1
ATOM 1326 O O . PRO A 1 178 ? 8.636 0.859 -24.723 1.00 89.12 178 PRO A O 1
ATOM 1329 N N . VAL A 1 179 ? 8.666 -1.384 -24.693 1.00 88.62 179 VAL A N 1
ATOM 1330 C CA . VAL A 1 179 ? 10.130 -1.481 -24.672 1.00 88.62 179 VAL A CA 1
ATOM 1331 C C . VAL A 1 179 ? 10.710 -1.244 -26.069 1.00 88.62 179 VAL A C 1
ATOM 1333 O O . VAL A 1 179 ? 10.417 -1.977 -27.014 1.00 88.62 179 VAL A O 1
ATOM 1336 N N . GLY A 1 180 ? 11.547 -0.209 -26.184 1.00 84.12 180 GLY A N 1
ATOM 1337 C CA . GLY A 1 180 ? 12.315 0.132 -27.385 1.00 84.12 180 GLY A CA 1
ATOM 1338 C C . GLY A 1 180 ? 13.584 -0.709 -27.551 1.00 84.12 180 GLY A C 1
ATOM 1339 O O . GLY A 1 180 ? 13.640 -1.866 -27.143 1.00 84.12 180 GLY A O 1
ATOM 1340 N N . VAL A 1 181 ? 14.636 -0.150 -28.153 1.00 81.94 181 VAL A N 1
ATOM 1341 C CA . VAL A 1 181 ? 15.923 -0.858 -28.272 1.00 81.94 181 VAL A CA 1
ATOM 1342 C C . VAL A 1 181 ? 16.647 -0.931 -26.923 1.00 81.94 181 VAL A C 1
ATOM 1344 O O . VAL A 1 181 ? 16.285 -0.259 -25.959 1.00 81.94 181 VAL A O 1
ATOM 1347 N N . VAL A 1 182 ? 17.693 -1.760 -26.834 1.00 81.81 182 VAL A N 1
ATOM 1348 C CA . VAL A 1 182 ? 18.443 -1.956 -25.582 1.00 81.81 182 VAL A CA 1
ATOM 1349 C C . VAL A 1 182 ? 18.949 -0.616 -25.040 1.00 81.81 182 VAL A C 1
ATOM 1351 O O . VAL A 1 182 ? 19.697 0.094 -25.715 1.00 81.81 182 VAL A O 1
ATOM 1354 N N . GLY A 1 183 ? 18.589 -0.310 -23.793 1.00 77.75 183 GLY A N 1
ATOM 1355 C CA . GLY A 1 183 ? 18.982 0.921 -23.104 1.00 77.75 183 GLY A CA 1
ATOM 1356 C C . GLY A 1 183 ? 18.057 2.121 -23.328 1.00 77.75 183 GLY A C 1
ATOM 1357 O O . GLY A 1 183 ? 18.301 3.167 -22.714 1.00 77.75 183 GLY A O 1
ATOM 1358 N N . ASP A 1 184 ? 17.004 1.984 -24.139 1.00 86.56 184 ASP A N 1
ATOM 1359 C CA . ASP A 1 184 ? 15.937 2.983 -24.212 1.00 86.56 184 ASP A CA 1
ATOM 1360 C C . ASP A 1 184 ? 15.203 3.069 -22.866 1.00 86.56 184 ASP A C 1
ATOM 1362 O O . ASP A 1 184 ? 14.978 2.045 -22.223 1.00 86.56 184 ASP A O 1
ATOM 1366 N N . PRO A 1 185 ? 14.856 4.277 -22.390 1.00 91.62 185 PRO A N 1
ATOM 1367 C CA . PRO A 1 185 ? 14.109 4.420 -21.149 1.00 91.62 185 PRO A CA 1
ATOM 1368 C C . PRO A 1 185 ? 12.723 3.776 -21.270 1.00 91.62 185 PRO A C 1
ATOM 1370 O O . PRO A 1 185 ? 12.047 3.948 -22.280 1.00 91.62 185 PRO A O 1
ATOM 1373 N N . VAL A 1 186 ? 12.302 3.086 -20.215 1.00 94.00 186 VAL A N 1
ATOM 1374 C CA . VAL A 1 186 ? 10.947 2.546 -20.059 1.00 94.00 186 VAL A CA 1
ATOM 1375 C C . VAL A 1 186 ? 10.335 3.211 -18.835 1.00 94.00 186 VAL A C 1
ATOM 1377 O O . VAL A 1 186 ? 10.899 3.107 -17.742 1.00 94.00 186 VAL A O 1
ATOM 1380 N N . SER A 1 187 ? 9.219 3.916 -19.015 1.00 95.88 187 SER A N 1
ATOM 1381 C CA . SER A 1 187 ? 8.435 4.426 -17.892 1.00 95.88 187 SER A CA 1
ATOM 1382 C C . SER A 1 187 ? 7.592 3.299 -17.309 1.00 95.88 187 SER A C 1
ATOM 1384 O O . SER A 1 187 ? 6.957 2.554 -18.051 1.00 95.88 187 SER A O 1
ATOM 1386 N N . VAL A 1 188 ? 7.605 3.156 -15.990 1.00 96.75 188 VAL A N 1
ATOM 1387 C CA . VAL A 1 188 ? 6.755 2.235 -15.234 1.00 96.75 188 VAL A CA 1
ATOM 1388 C C . VAL A 1 188 ? 5.822 3.075 -14.374 1.00 96.75 188 VAL A C 1
ATOM 1390 O O . VAL A 1 188 ? 6.290 3.871 -13.557 1.00 96.75 188 VAL A O 1
ATOM 1393 N N . GLU A 1 189 ? 4.521 2.890 -14.570 1.00 96.62 189 GLU A N 1
ATOM 1394 C CA . GLU A 1 189 ? 3.460 3.589 -13.855 1.00 96.62 189 GLU A CA 1
ATOM 1395 C C . GLU A 1 189 ? 3.093 2.823 -12.577 1.00 96.62 189 GLU A C 1
ATOM 1397 O O . GLU A 1 189 ? 2.935 1.596 -12.565 1.00 96.62 189 GLU A O 1
ATOM 1402 N N . VAL A 1 190 ? 2.955 3.552 -11.475 1.00 95.31 190 VAL A N 1
ATOM 1403 C CA . VAL A 1 190 ? 2.421 3.051 -10.215 1.00 95.31 190 VAL A CA 1
ATOM 1404 C C . VAL A 1 190 ? 1.120 3.757 -9.877 1.00 95.31 190 VAL A C 1
ATOM 1406 O O . VAL A 1 190 ? 0.922 4.932 -10.166 1.00 95.31 190 VAL A O 1
ATOM 1409 N N . ALA A 1 191 ? 0.241 3.037 -9.191 1.00 91.62 191 ALA A N 1
ATOM 1410 C CA . ALA A 1 191 ? -1.063 3.526 -8.810 1.00 91.62 191 ALA A CA 1
ATOM 1411 C C . ALA A 1 191 ? -0.986 4.845 -8.018 1.00 91.62 191 ALA A C 1
ATOM 1413 O O . ALA A 1 191 ? -0.117 4.987 -7.133 1.00 91.62 191 ALA A O 1
ATOM 1414 N N . PRO A 1 192 ? -1.960 5.748 -8.250 1.00 87.38 192 PRO A N 1
ATOM 1415 C CA . PRO A 1 192 ? -2.090 6.985 -7.503 1.00 87.38 192 PRO A CA 1
ATOM 1416 C C . PRO A 1 192 ? -2.082 6.748 -5.995 1.00 87.38 192 PRO A C 1
ATOM 1418 O O . PRO A 1 192 ? -2.758 5.857 -5.473 1.00 87.38 192 PRO A O 1
ATOM 1421 N N . GLY A 1 193 ? -1.322 7.576 -5.280 1.00 86.50 193 GLY A N 1
ATOM 1422 C CA . GLY A 1 193 ? -1.168 7.478 -3.828 1.00 86.50 193 GLY A CA 1
ATOM 1423 C C . GLY A 1 193 ? 0.105 6.779 -3.352 1.00 86.50 193 GLY A C 1
ATOM 1424 O O . GLY A 1 193 ? 0.406 6.842 -2.162 1.00 86.50 193 GLY A O 1
ATOM 1425 N N . SER A 1 194 ? 0.886 6.176 -4.257 1.00 91.94 194 SER A N 1
ATOM 1426 C CA . SER A 1 194 ? 2.245 5.711 -3.933 1.00 91.94 194 SER A CA 1
ATOM 1427 C C . SER A 1 194 ? 3.183 6.875 -3.579 1.00 91.94 194 SER A C 1
ATOM 1429 O O . SER A 1 194 ? 4.044 6.706 -2.715 1.00 91.94 194 SER A O 1
ATOM 1431 N N . ASN A 1 195 ? 2.962 8.047 -4.194 1.00 94.25 195 ASN A N 1
ATOM 1432 C CA . ASN A 1 195 ? 3.599 9.331 -3.888 1.00 94.25 195 ASN A CA 1
ATOM 1433 C C . ASN A 1 195 ? 5.133 9.242 -3.848 1.00 94.25 195 ASN A C 1
ATOM 1435 O O . ASN A 1 195 ? 5.768 9.555 -2.840 1.00 94.25 195 ASN A O 1
ATOM 1439 N N . LEU A 1 196 ? 5.720 8.730 -4.932 1.00 95.44 196 LEU A N 1
ATOM 1440 C CA . LEU A 1 196 ? 7.125 8.318 -4.985 1.00 95.44 196 LEU A CA 1
ATOM 1441 C C . LEU A 1 196 ? 8.128 9.453 -4.728 1.00 95.44 196 LEU A C 1
ATOM 1443 O O . LEU A 1 196 ? 9.245 9.165 -4.299 1.00 95.44 196 LEU A O 1
ATOM 1447 N N . THR A 1 197 ? 7.754 10.719 -4.952 1.00 96.38 197 THR A N 1
ATOM 1448 C CA . THR A 1 197 ? 8.647 11.863 -4.694 1.00 96.38 197 THR A CA 1
ATOM 1449 C C . THR A 1 197 ? 8.591 12.375 -3.256 1.00 96.38 197 THR A C 1
ATOM 1451 O O . THR A 1 197 ? 9.325 13.306 -2.909 1.00 96.38 197 THR A O 1
ATOM 1454 N N . ASP A 1 198 ? 7.757 11.774 -2.397 1.00 96.12 198 ASP A N 1
ATOM 1455 C CA . ASP A 1 198 ? 7.646 12.182 -1.002 1.00 96.12 198 ASP A CA 1
ATOM 1456 C C . ASP A 1 198 ? 9.027 12.136 -0.313 1.00 96.12 198 ASP A C 1
ATOM 1458 O O . ASP A 1 198 ? 9.711 11.105 -0.357 1.00 96.12 198 ASP A O 1
ATOM 1462 N N . PRO A 1 199 ? 9.462 13.218 0.364 1.00 95.00 199 PRO A N 1
ATOM 1463 C CA . PRO A 1 199 ? 10.772 13.269 1.009 1.00 95.00 199 PRO A CA 1
ATOM 1464 C C . PRO A 1 199 ? 11.028 12.138 2.015 1.00 95.00 199 PRO A C 1
ATOM 1466 O O . PRO A 1 199 ? 12.183 11.785 2.256 1.00 95.00 199 PRO A O 1
ATOM 1469 N N . ALA A 1 200 ? 9.980 11.552 2.603 1.00 94.06 200 ALA A N 1
ATOM 1470 C CA . ALA A 1 200 ? 10.094 10.412 3.508 1.00 94.06 200 ALA A CA 1
ATOM 1471 C C . ALA A 1 200 ? 10.495 9.098 2.807 1.00 94.06 200 ALA A C 1
ATOM 1473 O O . ALA A 1 200 ? 10.869 8.136 3.487 1.00 94.06 200 ALA A O 1
ATOM 1474 N N . LEU A 1 201 ? 10.407 9.040 1.474 1.00 95.25 201 LEU A N 1
ATOM 1475 C CA . LEU A 1 201 ? 10.779 7.888 0.650 1.00 95.25 201 LEU A CA 1
ATOM 1476 C C . LEU A 1 201 ? 12.182 8.004 0.038 1.00 95.25 201 LEU A C 1
ATOM 1478 O O . LEU A 1 201 ? 12.663 7.034 -0.550 1.00 95.25 201 LEU A O 1
ATOM 1482 N N . ALA A 1 202 ? 12.865 9.140 0.202 1.00 93.38 202 ALA A N 1
ATOM 1483 C CA . ALA A 1 202 ? 14.198 9.352 -0.355 1.00 93.38 202 ALA A CA 1
ATOM 1484 C C . ALA A 1 202 ? 15.187 8.258 0.101 1.00 93.38 202 ALA A C 1
ATOM 1486 O O . ALA A 1 202 ? 15.401 8.047 1.299 1.00 93.38 202 ALA A O 1
ATOM 1487 N N . GLY A 1 203 ? 15.785 7.547 -0.862 1.00 93.06 203 GLY A N 1
ATOM 1488 C CA . GLY A 1 203 ? 16.703 6.432 -0.603 1.00 93.06 203 GLY A CA 1
ATOM 1489 C C . GLY A 1 203 ? 16.050 5.199 0.039 1.00 93.06 203 GLY A C 1
ATOM 1490 O O . GLY A 1 203 ? 16.743 4.394 0.659 1.00 93.06 203 GLY A O 1
ATOM 1491 N N . GLN A 1 204 ? 14.724 5.065 -0.049 1.00 96.06 204 GLN A N 1
ATOM 1492 C CA . GLN A 1 204 ? 13.955 3.920 0.458 1.00 96.06 204 GLN A CA 1
ATOM 1493 C C . GLN A 1 204 ? 13.266 3.124 -0.659 1.00 96.06 204 GLN A C 1
ATOM 1495 O O . GLN A 1 204 ? 12.415 2.278 -0.369 1.00 96.06 204 GLN A O 1
ATOM 1500 N N . ILE A 1 205 ? 13.587 3.423 -1.917 1.00 97.19 205 ILE A N 1
ATOM 1501 C CA . ILE A 1 205 ? 13.005 2.795 -3.101 1.00 97.19 205 ILE A CA 1
ATOM 1502 C C . ILE A 1 205 ? 14.065 1.896 -3.730 1.00 97.19 205 ILE A C 1
ATOM 1504 O O . ILE A 1 205 ? 15.183 2.326 -3.997 1.00 97.19 205 ILE A O 1
ATOM 1508 N N . GLU A 1 206 ? 13.707 0.640 -3.961 1.00 97.88 206 GLU A N 1
ATOM 1509 C CA . GLU A 1 206 ? 14.554 -0.336 -4.634 1.00 97.88 206 GLU A CA 1
ATOM 1510 C C . GLU A 1 206 ? 13.820 -0.893 -5.852 1.00 97.88 206 GLU A C 1
ATOM 1512 O O . GLU A 1 206 ? 12.649 -1.281 -5.774 1.00 97.88 206 GLU A O 1
ATOM 1517 N N . VAL A 1 207 ? 14.539 -0.970 -6.970 1.00 97.75 207 VAL A N 1
ATOM 1518 C CA . VAL A 1 207 ? 14.042 -1.511 -8.235 1.00 97.75 207 VAL A CA 1
ATOM 1519 C C . VAL A 1 207 ? 14.911 -2.692 -8.639 1.00 97.75 207 VAL A C 1
ATOM 1521 O O . VAL A 1 207 ? 16.139 -2.592 -8.659 1.00 97.75 207 VAL A O 1
ATOM 1524 N N . TYR A 1 208 ? 14.273 -3.809 -8.985 1.00 97.69 208 TYR A N 1
ATOM 1525 C CA . TYR A 1 208 ? 14.949 -4.967 -9.559 1.00 97.69 208 TYR A CA 1
ATOM 1526 C C . TYR A 1 208 ? 14.274 -5.389 -10.856 1.00 97.69 208 TYR A C 1
ATOM 1528 O O . TYR A 1 208 ? 13.047 -5.467 -10.917 1.00 97.69 208 TYR A O 1
ATOM 1536 N N . VAL A 1 209 ? 15.079 -5.742 -11.856 1.00 96.31 209 VAL A N 1
ATOM 1537 C CA . VAL A 1 209 ? 14.593 -6.286 -13.128 1.00 96.31 209 VAL A CA 1
ATOM 1538 C C . VAL A 1 209 ? 15.411 -7.517 -13.495 1.00 96.31 209 VAL A C 1
ATOM 1540 O O . VAL A 1 209 ? 16.640 -7.476 -13.427 1.00 96.31 209 VAL A O 1
ATOM 1543 N N . ASP A 1 210 ? 14.744 -8.636 -13.786 1.00 94.88 210 ASP A N 1
ATOM 1544 C CA . ASP A 1 210 ? 15.368 -9.964 -13.960 1.00 94.88 210 ASP A CA 1
ATOM 1545 C C . ASP A 1 210 ? 16.280 -10.375 -12.788 1.00 94.88 210 ASP A C 1
ATOM 1547 O O . ASP A 1 210 ? 17.295 -11.056 -12.939 1.00 94.88 210 ASP A O 1
ATOM 1551 N N . GLY A 1 211 ? 15.939 -9.921 -11.579 1.00 94.12 211 GLY A N 1
ATOM 1552 C CA . GLY A 1 211 ? 16.735 -10.158 -10.373 1.00 94.12 211 GLY A CA 1
ATOM 1553 C C . GLY A 1 211 ? 17.997 -9.296 -10.248 1.00 94.12 211 GLY A C 1
ATOM 1554 O O . GLY A 1 211 ? 18.708 -9.426 -9.252 1.00 94.12 211 GLY A O 1
ATOM 1555 N N . LEU A 1 212 ? 18.271 -8.395 -11.196 1.00 95.50 212 LEU A N 1
ATOM 1556 C CA . LEU A 1 212 ? 19.346 -7.409 -11.094 1.00 95.50 212 LEU A CA 1
ATOM 1557 C C . LEU A 1 212 ? 18.847 -6.157 -10.375 1.00 95.50 212 LEU A C 1
ATOM 1559 O O . LEU A 1 212 ? 17.821 -5.605 -10.761 1.00 95.50 212 LEU A O 1
ATOM 1563 N N . ALA A 1 213 ? 19.583 -5.698 -9.361 1.00 96.12 213 ALA A N 1
ATOM 1564 C CA . ALA A 1 213 ? 19.317 -4.425 -8.694 1.00 96.12 213 ALA A CA 1
ATOM 1565 C C . ALA A 1 213 ? 19.674 -3.257 -9.620 1.00 96.12 213 ALA A C 1
ATOM 1567 O O . ALA A 1 213 ? 20.739 -3.269 -10.244 1.00 96.12 213 ALA A O 1
ATOM 1568 N N . TYR A 1 214 ? 18.782 -2.274 -9.712 1.00 96.12 214 TYR A N 1
ATOM 1569 C CA . TYR A 1 214 ? 19.005 -1.044 -10.465 1.00 96.12 214 TYR A CA 1
ATOM 1570 C C . TYR A 1 214 ? 19.404 0.065 -9.495 1.00 96.12 214 TYR A C 1
ATOM 1572 O O . TYR A 1 214 ? 18.893 0.137 -8.378 1.00 96.12 214 TYR A O 1
ATOM 1580 N N . GLU A 1 215 ? 20.321 0.929 -9.920 1.00 94.88 215 GLU A N 1
ATOM 1581 C CA . GLU A 1 215 ? 20.798 2.046 -9.101 1.00 94.88 215 GLU A CA 1
ATOM 1582 C C . GLU A 1 215 ? 19.946 3.298 -9.339 1.00 94.88 215 GLU A C 1
ATOM 1584 O O . GLU A 1 215 ? 19.699 3.683 -10.485 1.00 94.88 215 GLU A O 1
ATOM 1589 N N . GLU A 1 216 ? 19.512 3.956 -8.263 1.00 93.38 216 GLU A N 1
ATOM 1590 C CA . GLU A 1 216 ? 18.870 5.267 -8.363 1.00 93.38 216 GLU A CA 1
ATOM 1591 C C . GLU A 1 216 ? 19.913 6.290 -8.828 1.00 93.38 216 GLU A C 1
ATOM 1593 O O . GLU A 1 216 ? 20.965 6.453 -8.206 1.00 93.38 216 GLU A O 1
ATOM 1598 N N . SER A 1 217 ? 19.655 6.972 -9.941 1.00 87.88 217 SER A N 1
ATOM 1599 C CA . SER A 1 217 ? 20.617 7.900 -10.532 1.00 87.88 217 SER A CA 1
ATOM 1600 C C . SER A 1 217 ? 19.903 9.081 -11.167 1.00 87.88 217 SER A C 1
ATOM 1602 O O . SER A 1 217 ? 18.976 8.900 -11.941 1.00 87.88 217 SER A O 1
ATOM 1604 N N . GLY A 1 218 ? 20.395 10.302 -10.937 1.00 74.88 218 GLY A N 1
ATOM 1605 C CA . GLY A 1 218 ? 19.940 11.489 -11.679 1.00 74.88 218 GLY A CA 1
ATOM 1606 C C . GLY A 1 218 ? 20.404 11.514 -13.143 1.00 74.88 218 GLY A C 1
ATOM 1607 O O . GLY A 1 218 ? 19.982 12.369 -13.918 1.00 74.88 218 GLY A O 1
ATOM 1608 N N . ALA A 1 219 ? 21.292 10.593 -13.525 1.00 71.56 219 ALA A N 1
ATOM 1609 C CA . ALA A 1 219 ? 21.738 10.389 -14.892 1.00 71.56 219 ALA A CA 1
ATOM 1610 C C . ALA A 1 219 ? 21.206 9.063 -15.427 1.00 71.56 219 ALA A C 1
ATOM 1612 O O . ALA A 1 219 ? 21.249 8.024 -14.768 1.00 71.56 219 ALA A O 1
ATOM 1613 N N . VAL A 1 220 ? 20.745 9.096 -16.665 1.00 64.38 220 VAL A N 1
ATOM 1614 C CA . VAL A 1 220 ? 20.166 7.929 -17.301 1.00 64.38 220 VAL A CA 1
ATOM 1615 C C . VAL A 1 220 ? 21.315 7.063 -17.851 1.00 64.38 220 VAL A C 1
ATOM 1617 O O . VAL A 1 220 ? 22.014 7.477 -18.779 1.00 64.38 220 VAL A O 1
ATOM 1620 N N . ALA A 1 221 ? 21.553 5.883 -17.272 1.00 78.19 221 ALA A N 1
ATOM 1621 C CA . ALA A 1 221 ? 22.562 4.901 -17.691 1.00 78.19 221 ALA A CA 1
ATOM 1622 C C . ALA A 1 221 ? 21.957 3.481 -17.648 1.00 78.19 221 ALA A C 1
ATOM 1624 O O . ALA A 1 221 ? 20.919 3.289 -17.025 1.00 78.19 221 ALA A O 1
ATOM 1625 N N . PRO A 1 222 ? 22.518 2.471 -18.338 1.00 82.62 222 PRO A N 1
ATOM 1626 C CA . PRO A 1 222 ? 21.988 1.110 -18.248 1.00 82.62 222 PRO A CA 1
ATOM 1627 C C . PRO A 1 222 ? 21.949 0.618 -16.796 1.00 82.62 222 PRO A C 1
ATOM 1629 O O . PRO A 1 222 ? 22.909 0.842 -16.060 1.00 82.62 222 PRO A O 1
ATOM 1632 N N . LYS A 1 223 ? 20.878 -0.089 -16.412 1.00 90.06 223 LYS A N 1
ATOM 1633 C CA . LYS A 1 223 ? 20.648 -0.582 -15.038 1.00 90.06 223 LYS A CA 1
ATOM 1634 C C . LYS A 1 223 ? 20.505 0.529 -13.994 1.00 90.06 223 LYS A C 1
ATOM 1636 O O . LYS A 1 223 ? 20.787 0.311 -12.817 1.00 90.06 223 LYS A O 1
ATOM 1641 N N . THR A 1 224 ? 20.058 1.708 -14.412 1.00 94.12 224 THR A N 1
ATOM 1642 C CA . THR A 1 224 ? 19.649 2.764 -13.487 1.00 94.12 224 THR A CA 1
ATOM 1643 C C . THR A 1 224 ? 18.153 3.008 -13.559 1.00 94.12 224 THR A C 1
ATOM 1645 O O . THR A 1 224 ? 17.490 2.646 -14.538 1.00 94.12 224 THR A O 1
ATOM 1648 N N . PHE A 1 225 ? 17.623 3.626 -12.511 1.00 95.50 225 PHE A N 1
ATOM 1649 C CA . PHE A 1 225 ? 16.272 4.161 -12.497 1.00 95.50 225 PHE A CA 1
ATOM 1650 C C . PHE A 1 225 ? 16.258 5.599 -11.977 1.00 95.50 225 PHE A C 1
ATOM 1652 O O . PHE A 1 225 ? 17.169 6.032 -11.268 1.00 95.50 225 PHE A O 1
ATOM 1659 N N . VAL A 1 226 ? 15.226 6.339 -12.370 1.00 95.31 226 VAL A N 1
ATOM 1660 C CA . VAL A 1 226 ? 14.946 7.713 -11.953 1.00 95.31 226 VAL A CA 1
ATOM 1661 C C . VAL A 1 226 ? 13.473 7.774 -11.565 1.00 95.31 226 VAL A C 1
ATOM 1663 O O . VAL A 1 226 ? 12.623 7.301 -12.317 1.00 95.31 226 VAL A O 1
ATOM 1666 N N . ILE A 1 227 ? 13.164 8.379 -10.423 1.00 95.31 227 ILE A N 1
ATOM 1667 C CA . ILE A 1 227 ? 11.788 8.740 -10.067 1.00 95.31 227 ILE A CA 1
ATOM 1668 C C . ILE A 1 227 ? 11.470 10.047 -10.793 1.00 95.31 227 ILE A C 1
ATOM 1670 O O . ILE A 1 227 ? 12.141 11.056 -10.564 1.00 95.31 227 ILE A O 1
ATOM 1674 N N . THR A 1 228 ? 10.512 10.022 -11.717 1.00 93.38 228 THR A N 1
ATOM 1675 C CA . THR A 1 228 ? 10.199 11.187 -12.562 1.00 93.38 228 THR A CA 1
ATOM 1676 C C . THR A 1 228 ? 9.091 12.053 -11.981 1.00 93.38 228 THR A C 1
ATOM 1678 O O . THR A 1 228 ? 9.142 13.273 -12.130 1.00 93.38 228 THR A O 1
ATOM 1681 N N . ASP A 1 229 ? 8.136 11.439 -11.289 1.00 95.06 229 ASP A N 1
ATOM 1682 C CA . ASP A 1 229 ? 7.068 12.094 -10.536 1.00 95.06 229 ASP A CA 1
ATOM 1683 C C . ASP A 1 229 ? 6.486 11.118 -9.494 1.00 95.06 229 ASP A C 1
ATOM 1685 O O . ASP A 1 229 ? 7.087 10.083 -9.198 1.00 95.06 229 ASP A O 1
ATOM 1689 N N . ASP A 1 230 ? 5.350 11.470 -8.889 1.00 95.38 230 ASP A N 1
ATOM 1690 C CA . ASP A 1 230 ? 4.715 10.707 -7.809 1.00 95.38 230 ASP A CA 1
ATOM 1691 C C . ASP A 1 230 ? 4.215 9.317 -8.216 1.00 95.38 230 ASP A C 1
ATOM 1693 O O . ASP A 1 230 ? 3.975 8.479 -7.338 1.00 95.38 230 ASP A O 1
ATOM 1697 N N . GLU A 1 231 ? 4.072 9.074 -9.517 1.00 95.38 231 GLU A N 1
ATOM 1698 C CA . GLU A 1 231 ? 3.442 7.892 -10.101 1.00 95.38 231 GLU A CA 1
ATOM 1699 C C . GLU A 1 231 ? 4.345 7.187 -11.123 1.00 95.38 231 GLU A C 1
ATOM 1701 O O . GLU A 1 231 ? 4.025 6.083 -11.547 1.00 95.38 231 GLU A O 1
ATOM 1706 N N . HIS A 1 232 ? 5.498 7.753 -11.485 1.00 96.19 232 HIS A N 1
ATOM 1707 C CA . HIS A 1 232 ? 6.342 7.191 -12.539 1.00 96.19 232 HIS A CA 1
ATOM 1708 C C . HIS A 1 232 ? 7.787 6.942 -12.106 1.00 96.19 232 HIS A C 1
ATOM 1710 O O . HIS A 1 232 ? 8.473 7.795 -11.530 1.00 96.19 232 HIS A O 1
ATOM 1716 N N . ILE A 1 233 ? 8.277 5.759 -12.480 1.00 96.00 233 ILE A N 1
ATOM 1717 C CA . ILE A 1 233 ? 9.685 5.377 -12.410 1.00 96.00 233 ILE A CA 1
ATOM 1718 C C . ILE A 1 233 ? 10.170 5.120 -13.829 1.00 96.00 233 ILE A C 1
ATOM 1720 O O . ILE A 1 233 ? 9.723 4.189 -14.488 1.00 96.00 233 ILE A O 1
ATOM 1724 N N . THR A 1 234 ? 11.143 5.899 -14.289 1.00 95.69 234 THR A N 1
ATOM 1725 C CA . THR A 1 234 ? 11.836 5.602 -15.542 1.00 95.69 234 THR A CA 1
ATOM 1726 C C . THR A 1 234 ? 13.019 4.691 -15.264 1.00 95.69 234 THR A C 1
ATOM 1728 O O . THR A 1 234 ? 13.959 5.081 -14.570 1.00 95.69 234 THR A O 1
ATOM 1731 N N . ILE A 1 235 ? 13.016 3.495 -15.844 1.00 95.00 235 ILE A N 1
ATOM 1732 C CA . ILE A 1 235 ? 14.158 2.582 -15.813 1.00 95.00 235 ILE A CA 1
ATOM 1733 C C . ILE A 1 235 ? 14.915 2.616 -17.137 1.00 95.00 235 ILE A C 1
ATOM 1735 O O . ILE A 1 235 ? 14.347 2.895 -18.190 1.00 95.00 235 ILE A O 1
ATOM 1739 N N . ARG A 1 236 ? 16.197 2.254 -17.108 1.00 92.88 236 ARG A N 1
ATOM 1740 C CA . ARG A 1 236 ? 16.933 1.869 -18.316 1.00 92.88 236 ARG A CA 1
ATOM 1741 C C . ARG A 1 236 ? 17.254 0.383 -18.302 1.00 92.88 236 ARG A C 1
ATOM 1743 O O . ARG A 1 236 ? 18.209 -0.022 -17.626 1.00 92.88 236 ARG A O 1
ATOM 1750 N N . PRO A 1 237 ? 16.464 -0.438 -19.012 1.00 92.12 237 PRO A N 1
ATOM 1751 C CA . PRO A 1 237 ? 16.645 -1.868 -19.021 1.00 92.12 237 PRO A CA 1
ATOM 1752 C C . PRO A 1 237 ? 17.989 -2.269 -19.634 1.00 92.12 237 PRO A C 1
ATOM 1754 O O . PRO A 1 237 ? 18.583 -1.558 -20.444 1.00 92.12 237 PRO A O 1
ATOM 1757 N N . HIS A 1 238 ? 18.487 -3.428 -19.208 1.00 91.94 238 HIS A N 1
ATOM 1758 C CA . HIS A 1 238 ? 19.660 -4.074 -19.799 1.00 91.94 238 HIS A CA 1
ATOM 1759 C C . HIS A 1 238 ? 19.300 -4.966 -21.001 1.00 91.94 238 HIS A C 1
ATOM 1761 O O . HIS A 1 238 ? 20.196 -5.549 -21.606 1.00 91.94 238 HIS A O 1
ATOM 1767 N N . PHE A 1 239 ? 18.006 -5.050 -21.308 1.00 91.75 239 PHE A N 1
ATOM 1768 C CA . PHE A 1 239 ? 17.391 -5.708 -22.452 1.00 91.75 239 PHE A CA 1
ATOM 1769 C C . PHE A 1 239 ? 16.717 -4.659 -23.347 1.00 91.75 239 PHE A C 1
ATOM 1771 O O . PHE A 1 239 ? 16.616 -3.484 -22.978 1.00 91.75 239 PHE A O 1
ATOM 1778 N N . GLY A 1 240 ? 16.261 -5.077 -24.522 1.00 88.56 240 GLY A N 1
ATOM 1779 C CA . GLY A 1 240 ? 15.467 -4.255 -25.433 1.00 88.56 240 GLY A CA 1
ATOM 1780 C C . GLY A 1 240 ? 14.662 -5.109 -26.401 1.00 88.56 240 GLY A C 1
ATOM 1781 O O . GLY A 1 240 ? 14.521 -6.305 -26.200 1.00 88.56 240 GLY A O 1
ATOM 1782 N N . SER A 1 241 ? 14.195 -4.522 -27.499 1.00 87.12 241 SER A N 1
ATOM 1783 C CA . SER A 1 241 ? 13.300 -5.166 -28.472 1.00 87.12 241 SER A CA 1
ATOM 1784 C C . SER A 1 241 ? 13.872 -6.412 -29.163 1.00 87.12 241 SER A C 1
ATOM 1786 O O . SER A 1 241 ? 13.154 -7.099 -29.874 1.00 87.12 241 SER A O 1
ATOM 1788 N N . GLY A 1 242 ? 15.176 -6.681 -29.032 1.00 86.75 242 GLY A N 1
ATOM 1789 C CA . GLY A 1 242 ? 15.799 -7.921 -29.512 1.00 86.75 242 GLY A CA 1
ATOM 1790 C C . GLY A 1 242 ? 15.721 -9.081 -28.513 1.00 86.75 242 GLY A C 1
ATOM 1791 O O . GLY A 1 242 ? 16.014 -10.216 -28.879 1.00 86.75 242 GLY A O 1
ATOM 1792 N N . ASP A 1 243 ? 15.332 -8.792 -27.275 1.00 89.88 243 ASP A N 1
ATOM 1793 C CA . ASP A 1 243 ? 15.245 -9.715 -26.150 1.00 89.88 243 ASP A CA 1
ATOM 1794 C C . ASP A 1 243 ? 13.764 -9.974 -25.831 1.00 89.88 243 ASP A C 1
ATOM 1796 O O . ASP A 1 243 ? 13.278 -9.640 -24.756 1.00 89.88 243 ASP A O 1
ATOM 1800 N N . ALA A 1 244 ? 13.020 -10.514 -26.801 1.00 89.62 244 ALA A N 1
ATOM 1801 C CA . ALA A 1 244 ? 11.590 -10.765 -26.641 1.00 89.62 244 ALA A CA 1
ATOM 1802 C C . ALA A 1 244 ? 11.297 -11.684 -25.443 1.00 89.62 244 ALA A C 1
ATOM 1804 O O . ALA A 1 244 ? 12.015 -12.659 -25.188 1.00 89.62 244 ALA A O 1
ATOM 1805 N N . GLY A 1 245 ? 10.207 -11.396 -24.731 1.00 91.38 245 GLY A N 1
ATOM 1806 C CA . GLY A 1 245 ? 9.801 -12.156 -23.557 1.00 91.38 245 GLY A CA 1
ATOM 1807 C C . GLY A 1 245 ? 9.266 -11.290 -22.424 1.00 91.38 245 GLY A C 1
ATOM 1808 O O . GLY A 1 245 ? 8.892 -10.135 -22.601 1.00 91.38 245 GLY A O 1
ATOM 1809 N N . ASN A 1 246 ? 9.203 -11.894 -21.238 1.00 93.62 246 ASN A N 1
ATOM 1810 C CA . ASN A 1 246 ? 8.638 -11.273 -20.047 1.00 93.62 246 ASN A CA 1
ATOM 1811 C C . ASN A 1 246 ? 9.718 -11.121 -18.987 1.00 93.62 246 ASN A C 1
ATOM 1813 O O . ASN A 1 246 ? 10.251 -12.123 -18.501 1.00 93.62 246 ASN A O 1
ATOM 1817 N N . HIS A 1 247 ? 9.984 -9.882 -18.595 1.00 95.25 247 HIS A N 1
ATOM 1818 C CA . HIS A 1 247 ? 11.043 -9.531 -17.658 1.00 95.25 247 HIS A CA 1
ATOM 1819 C C . HIS A 1 247 ? 10.432 -9.195 -16.295 1.00 95.25 247 HIS A C 1
ATOM 1821 O O . HIS A 1 247 ? 9.736 -8.182 -16.180 1.00 95.25 247 HIS A O 1
ATOM 1827 N N . PRO A 1 248 ? 10.626 -10.019 -15.243 1.00 96.25 248 PRO A N 1
ATOM 1828 C CA . PRO A 1 248 ? 10.071 -9.734 -13.929 1.00 96.25 248 PRO A CA 1
ATOM 1829 C C . PRO A 1 248 ? 10.594 -8.407 -13.378 1.00 96.25 248 PRO A C 1
ATOM 1831 O O . PRO A 1 248 ? 11.805 -8.207 -13.249 1.00 96.25 248 PRO A O 1
ATOM 1834 N N . PHE A 1 249 ? 9.666 -7.541 -12.989 1.00 97.38 249 PHE A N 1
ATOM 1835 C CA . PHE A 1 249 ? 9.921 -6.254 -12.362 1.00 97.38 249 PHE A CA 1
ATOM 1836 C C . PHE A 1 249 ? 9.501 -6.309 -10.894 1.00 97.38 249 PHE A C 1
ATOM 1838 O O . PHE A 1 249 ? 8.417 -6.782 -10.547 1.00 97.38 249 PHE A O 1
ATOM 1845 N N . ARG A 1 250 ? 10.371 -5.829 -10.006 1.00 97.88 250 ARG A N 1
ATOM 1846 C CA . ARG A 1 250 ? 10.098 -5.749 -8.569 1.00 97.88 250 ARG A CA 1
ATOM 1847 C C . ARG A 1 250 ? 10.354 -4.333 -8.094 1.00 97.88 250 ARG A C 1
ATOM 1849 O O . ARG A 1 250 ? 11.472 -3.835 -8.209 1.00 97.88 250 ARG A O 1
ATOM 1856 N N . LEU A 1 251 ? 9.326 -3.743 -7.500 1.00 97.94 251 LEU A N 1
ATOM 1857 C CA . LEU A 1 251 ? 9.393 -2.464 -6.813 1.00 97.94 251 LEU A CA 1
ATOM 1858 C C . LEU A 1 251 ? 9.227 -2.691 -5.312 1.00 97.94 251 LEU A C 1
ATOM 1860 O O . LEU A 1 251 ? 8.240 -3.286 -4.871 1.00 97.94 251 LEU A O 1
ATOM 1864 N N . ILE A 1 252 ? 10.187 -2.210 -4.529 1.00 97.94 252 ILE A N 1
ATOM 1865 C CA . ILE A 1 252 ? 10.161 -2.267 -3.068 1.00 97.94 252 ILE A CA 1
ATOM 1866 C C . ILE A 1 252 ? 10.269 -0.844 -2.539 1.00 97.94 252 ILE A C 1
ATOM 1868 O O . ILE A 1 252 ? 11.194 -0.122 -2.888 1.00 97.94 252 ILE A O 1
ATOM 1872 N N . VAL A 1 253 ? 9.337 -0.448 -1.676 1.00 97.31 253 VAL A N 1
ATOM 1873 C CA . VAL A 1 253 ? 9.329 0.882 -1.057 1.00 97.31 253 VAL A CA 1
ATOM 1874 C C . VAL A 1 253 ? 9.263 0.709 0.453 1.00 97.31 253 VAL A C 1
ATOM 1876 O O . VAL A 1 253 ? 8.321 0.111 0.975 1.00 97.31 253 VAL A O 1
ATOM 1879 N N . ARG A 1 254 ? 10.287 1.183 1.173 1.00 96.31 254 ARG A N 1
ATOM 1880 C CA . ARG A 1 254 ? 10.413 1.045 2.640 1.00 96.31 254 ARG A CA 1
ATOM 1881 C C . ARG A 1 254 ? 10.204 -0.400 3.126 1.00 96.31 254 ARG A C 1
ATOM 1883 O O . ARG A 1 254 ? 9.514 -0.650 4.118 1.00 96.31 254 ARG A O 1
ATOM 1890 N N . GLY A 1 255 ? 10.765 -1.364 2.392 1.00 93.94 255 GLY A N 1
ATOM 1891 C CA . GLY A 1 255 ? 10.650 -2.801 2.673 1.00 93.94 255 GLY A CA 1
ATOM 1892 C C . GLY A 1 255 ? 9.294 -3.435 2.330 1.00 93.94 255 GLY A C 1
ATOM 1893 O O . GLY A 1 255 ? 9.115 -4.632 2.554 1.00 93.94 255 GLY A O 1
ATOM 1894 N N . ALA A 1 256 ? 8.339 -2.673 1.787 1.00 95.69 256 ALA A N 1
ATOM 1895 C CA . ALA A 1 256 ? 7.079 -3.190 1.269 1.00 95.69 256 ALA A CA 1
ATOM 1896 C C . ALA A 1 256 ? 7.177 -3.391 -0.249 1.00 95.69 256 ALA A C 1
ATOM 1898 O O . ALA A 1 256 ? 7.284 -2.439 -1.018 1.00 95.69 256 ALA A O 1
ATOM 1899 N N . GLU A 1 257 ? 7.153 -4.648 -0.677 1.00 96.12 257 GLU A N 1
ATOM 1900 C CA . GLU A 1 257 ? 7.268 -5.030 -2.086 1.00 96.12 257 GLU A CA 1
ATOM 1901 C C . GLU A 1 257 ? 5.887 -5.066 -2.763 1.00 96.12 257 GLU A C 1
ATOM 1903 O O . GLU A 1 257 ? 4.937 -5.625 -2.200 1.00 96.12 257 GLU A O 1
ATOM 1908 N N . ALA A 1 258 ? 5.795 -4.505 -3.971 1.00 95.56 258 ALA A N 1
ATOM 1909 C CA . ALA A 1 258 ? 4.613 -4.544 -4.831 1.00 95.56 258 ALA A CA 1
ATOM 1910 C C . ALA A 1 258 ? 4.158 -5.986 -5.142 1.00 95.56 258 ALA A C 1
ATOM 1912 O O . ALA A 1 258 ? 4.946 -6.932 -5.024 1.00 95.56 258 ALA A O 1
ATOM 1913 N N . PRO A 1 259 ? 2.903 -6.199 -5.572 1.00 93.81 259 PRO A N 1
ATOM 1914 C CA . PRO A 1 259 ? 2.535 -7.439 -6.247 1.00 93.81 259 PRO A CA 1
ATOM 1915 C C . PRO A 1 259 ? 3.448 -7.715 -7.460 1.00 93.81 259 PRO A C 1
ATOM 1917 O O . PRO A 1 259 ? 3.964 -6.765 -8.051 1.00 93.81 259 PRO A O 1
ATOM 1920 N N . PRO A 1 260 ? 3.667 -8.991 -7.832 1.00 94.50 260 PRO A N 1
ATOM 1921 C CA . PRO A 1 260 ? 4.469 -9.343 -9.002 1.00 94.50 260 PRO A CA 1
ATOM 1922 C C . PRO A 1 260 ? 3.991 -8.644 -10.277 1.00 94.50 260 PRO A C 1
ATOM 1924 O O . PRO A 1 260 ? 2.792 -8.615 -10.551 1.00 94.50 260 PRO A O 1
ATOM 1927 N N . TYR A 1 261 ? 4.945 -8.134 -11.052 1.00 95.38 261 TYR A N 1
ATOM 1928 C CA . TYR A 1 261 ? 4.714 -7.458 -12.323 1.00 95.38 261 TYR A CA 1
ATOM 1929 C C . TYR A 1 261 ? 5.785 -7.874 -13.339 1.00 95.38 261 TYR A C 1
ATOM 1931 O O . TYR A 1 261 ? 6.893 -8.266 -12.956 1.00 95.38 261 TYR A O 1
ATOM 1939 N N . TRP A 1 262 ? 5.463 -7.797 -14.628 1.00 95.31 262 TRP A N 1
ATOM 1940 C CA . TRP A 1 262 ? 6.378 -8.121 -15.718 1.00 95.31 262 TRP A CA 1
ATOM 1941 C C . TRP A 1 262 ? 6.351 -7.023 -16.764 1.00 95.31 262 TRP A C 1
ATOM 1943 O O . TRP A 1 262 ? 5.286 -6.554 -17.142 1.00 95.31 262 TRP A O 1
ATOM 1953 N N . ILE A 1 263 ? 7.535 -6.664 -17.244 1.00 94.81 263 ILE A N 1
ATOM 1954 C CA . ILE A 1 263 ? 7.695 -5.821 -18.420 1.00 94.81 263 ILE A CA 1
ATOM 1955 C C . ILE A 1 263 ? 7.701 -6.751 -19.629 1.00 94.81 263 ILE A C 1
ATOM 1957 O O . ILE A 1 263 ? 8.578 -7.613 -19.750 1.00 94.81 263 ILE A O 1
ATOM 1961 N N . GLU A 1 264 ? 6.705 -6.598 -20.493 1.00 91.69 264 GLU A N 1
ATOM 1962 C CA . GLU A 1 264 ? 6.564 -7.403 -21.704 1.00 91.69 264 GLU A CA 1
ATOM 1963 C C . GLU A 1 264 ? 7.313 -6.750 -22.874 1.00 91.69 264 GLU A C 1
ATOM 1965 O O . GLU A 1 264 ? 7.135 -5.569 -23.180 1.00 91.69 264 GLU A O 1
ATOM 1970 N N . VAL A 1 265 ? 8.156 -7.535 -23.542 1.00 90.50 265 VAL A N 1
ATOM 1971 C CA . VAL A 1 265 ? 8.851 -7.158 -24.774 1.00 90.50 265 VAL A CA 1
ATOM 1972 C C . VAL A 1 265 ? 8.253 -7.983 -25.905 1.00 90.50 265 VAL A C 1
ATOM 1974 O O . VAL A 1 265 ? 8.371 -9.211 -25.912 1.00 90.50 265 VAL A O 1
ATOM 1977 N N . ALA A 1 266 ? 7.593 -7.305 -26.844 1.00 82.75 266 ALA A N 1
ATOM 1978 C CA . ALA A 1 266 ? 6.988 -7.947 -28.006 1.00 82.75 266 ALA A CA 1
ATOM 1979 C C . ALA A 1 266 ? 8.047 -8.636 -28.890 1.00 82.75 266 ALA A C 1
ATOM 1981 O O . ALA A 1 266 ? 9.170 -8.144 -29.009 1.00 82.75 266 ALA A O 1
ATOM 1982 N N . GLU A 1 267 ? 7.660 -9.757 -29.510 1.00 62.00 267 GLU A N 1
ATOM 1983 C CA . GLU A 1 267 ? 8.424 -10.411 -30.588 1.00 62.00 267 GLU A CA 1
ATOM 1984 C C . GLU A 1 267 ? 8.482 -9.572 -31.875 1.00 62.00 267 GLU A C 1
ATOM 1986 O O . GLU A 1 267 ? 7.475 -8.897 -32.206 1.00 62.00 267 GLU A O 1
#

Foldseek 3Di:
DDDDDDDDDPDPPPDPPPPPPPPPAWAWPWKKFWFWDADPPGDIDIDIDTVQEAEQADPPDDDPDRHSQKMKIFTAQLPQWWKKKADPPQPDDRRIAGADCVQVVVQVWDTDRTMIMTRDHQWGDGPNDIDGDAWAKMKMKIKHWDWDQDPPRDIDIDIGIYDIDMHTYAWAWDDKDAFAAQQPKIKTFIDPSNQCPPPVQVVQKWKDKLNHTADDDPDRDESHWYDPGGTIIIHGYRGGLVPADWIWMWIATHNRIYRIDTRGRHD